Protein AF-A0A1B6K186-F1 (afdb_monomer)

Nearest PDB structures (foldseek):
  5b16-assembly1_A  TM=6.239E-01  e=2.508E-02  Homo sapiens
  2na2-assembly1_A  TM=6.751E-01  e=2.827E-02  Homo sapiens
  6lxd-assembly1_A  TM=7.262E-01  e=9.362E-02  Homo sapiens
  7dey-assembly1_A  TM=6.105E-01  e=7.823E-02  Scheffersomyces stipitis CBS 6054
  9asq-assembly1_B  TM=2.651E-01  e=1.859E-02  Homo sapiens

Sequence (348 aa):
QLENQQNNFSKHLSNVLHDPLMSERYRDFPPSPEELGKMLKGFVIYFGVKSNSDLEKDPFVVIQESFSKSDRFGSLEVEEREYQEFQCDLKQICVLRWQGVMLVRAVGSTREEARHNAAISLINSLAHTCYTVQAKYSYYCGGKLPLFMLRDKEKPGIYKIISRDELIKSVTDQLKLLRGQGLYVGRGVDATSIQVALNVLEEFFSKNSSSHCELLFGAKNNSQYSLFEHKQIFSHVDNLPELQVRSVRGFGRGVYSAVSRRFTPQQLCSYLLAYGQDHLRYRLIPPQGPQIQLLLPDAQYSPDIVRSVFKTSETAPHTQSHVQPSLRSGSFRGGRGYRGNAKRGLLK

pLDDT: mean 78.93, std 21.31, range [30.28, 97.88]

Radius of gyration: 28.38 Å; Cα contacts (8 Å, |Δi|>4): 510; chains: 1; bounding box: 90×65×82 Å

Mean predicted aligned error: 12.61 Å

Structure (mmCIF, N/CA/C/O backbone):
data_AF-A0A1B6K186-F1
#
_entry.id   AF-A0A1B6K186-F1
#
loop_
_atom_site.group_PDB
_atom_site.id
_atom_site.type_symbol
_atom_site.label_atom_id
_atom_site.label_alt_id
_atom_site.label_comp_id
_atom_site.label_asym_id
_atom_site.label_entity_id
_atom_site.label_seq_id
_atom_site.pdbx_PDB_ins_code
_atom_site.Cartn_x
_atom_site.Cartn_y
_atom_site.Cartn_z
_atom_site.occupancy
_atom_site.B_iso_or_equiv
_atom_site.auth_seq_id
_atom_site.auth_comp_id
_atom_site.auth_asym_id
_atom_site.auth_atom_id
_atom_site.pdbx_PDB_model_num
ATOM 1 N N . GLN A 1 1 ? -4.095 -25.523 -18.977 1.00 38.19 1 GLN A N 1
ATOM 2 C CA . GLN A 1 1 ? -5.510 -25.560 -18.530 1.00 38.19 1 GLN A CA 1
ATOM 3 C C . GLN A 1 1 ? -5.746 -24.920 -17.146 1.00 38.19 1 GLN A C 1
ATOM 5 O O . GLN A 1 1 ? -6.871 -24.959 -16.672 1.00 38.19 1 GLN A O 1
ATOM 10 N N . LEU A 1 2 ? -4.755 -24.243 -16.538 1.00 37.56 2 LEU A N 1
ATOM 11 C CA . LEU A 1 2 ? -4.904 -23.505 -15.265 1.00 37.56 2 LEU A CA 1
ATOM 12 C C . LEU A 1 2 ? -4.981 -21.967 -15.425 1.00 37.56 2 LEU A C 1
ATOM 14 O O . LEU A 1 2 ? -5.200 -21.268 -14.445 1.00 37.56 2 LEU A O 1
ATOM 18 N N . GLU A 1 3 ? -4.861 -21.427 -16.643 1.00 35.97 3 GLU A N 1
ATOM 19 C CA . GLU A 1 3 ? -4.825 -19.969 -16.888 1.00 35.97 3 GLU A CA 1
ATOM 20 C C . GLU A 1 3 ? -6.204 -19.301 -17.032 1.00 35.97 3 GLU A C 1
ATOM 22 O O . GLU A 1 3 ? -6.304 -18.082 -16.951 1.00 35.97 3 GLU A O 1
ATOM 27 N N . ASN A 1 4 ? -7.291 -20.066 -17.176 1.00 34.38 4 ASN A N 1
ATOM 28 C CA . ASN A 1 4 ? -8.624 -19.501 -17.443 1.00 34.38 4 ASN A CA 1
ATOM 29 C C . ASN A 1 4 ? -9.533 -19.339 -16.212 1.00 34.38 4 ASN A C 1
ATOM 31 O O . ASN A 1 4 ? -10.683 -18.937 -16.367 1.00 34.38 4 ASN A O 1
ATOM 35 N N . GLN A 1 5 ? -9.053 -19.611 -14.992 1.00 37.78 5 GLN A N 1
ATOM 36 C CA . GLN A 1 5 ? -9.871 -19.441 -13.776 1.00 37.78 5 GLN A CA 1
ATOM 37 C C . GLN A 1 5 ? -9.647 -18.116 -13.028 1.00 37.78 5 GLN A C 1
ATOM 39 O O . GLN A 1 5 ? -10.461 -17.768 -12.178 1.00 37.78 5 GLN A O 1
ATOM 44 N N . GLN A 1 6 ? -8.612 -17.332 -13.353 1.00 42.66 6 GLN A N 1
ATOM 45 C CA . GLN A 1 6 ? -8.331 -16.079 -12.628 1.00 42.66 6 GLN A CA 1
ATOM 46 C C . GLN A 1 6 ? -9.001 -14.829 -13.227 1.00 42.66 6 GLN A C 1
ATOM 48 O O . GLN A 1 6 ? -9.242 -13.870 -12.499 1.00 42.66 6 GLN A O 1
ATOM 53 N N . ASN A 1 7 ? -9.403 -14.843 -14.504 1.00 33.59 7 ASN A N 1
ATOM 54 C CA . ASN A 1 7 ? -9.966 -13.655 -15.169 1.00 33.59 7 ASN A CA 1
ATOM 55 C C . ASN A 1 7 ? -11.470 -13.412 -14.939 1.00 33.59 7 ASN A C 1
ATOM 57 O O . ASN A 1 7 ? -11.987 -12.385 -15.370 1.00 33.59 7 ASN A O 1
ATOM 61 N N . ASN A 1 8 ? -12.168 -14.294 -14.214 1.00 31.28 8 ASN A N 1
ATOM 62 C CA . ASN A 1 8 ? -13.596 -14.128 -13.897 1.00 31.28 8 ASN A CA 1
ATOM 63 C C . ASN A 1 8 ? -13.881 -13.643 -12.463 1.00 31.28 8 ASN A C 1
ATOM 65 O O . ASN A 1 8 ? -15.042 -13.479 -12.105 1.00 31.28 8 ASN A O 1
ATOM 69 N N . PHE A 1 9 ? -12.863 -13.357 -11.643 1.00 40.06 9 PHE A N 1
ATOM 70 C CA . PHE A 1 9 ? -13.069 -12.965 -10.237 1.00 40.06 9 PHE A CA 1
ATOM 71 C C . PHE A 1 9 ? -13.297 -11.462 -9.993 1.00 40.06 9 PHE A C 1
ATOM 73 O O . PHE A 1 9 ? -13.490 -11.053 -8.852 1.00 40.06 9 PHE A O 1
ATOM 80 N N . SER A 1 10 ? -13.301 -10.622 -11.034 1.00 37.88 10 SER A N 1
ATOM 81 C CA . SER A 1 10 ? -13.309 -9.156 -10.871 1.00 37.88 10 SER A CA 1
ATOM 82 C C . SER A 1 10 ? -14.672 -8.474 -11.072 1.00 37.88 10 SER A C 1
ATOM 84 O O . SER A 1 10 ? -14.732 -7.246 -11.133 1.00 37.88 10 SER A O 1
ATOM 86 N N . LYS A 1 11 ? -15.781 -9.214 -11.181 1.00 37.09 11 LYS A N 1
ATOM 87 C CA . LYS A 1 11 ? -17.125 -8.617 -11.288 1.00 37.09 11 LYS A CA 1
ATOM 88 C C . LYS A 1 11 ? -18.074 -9.297 -10.300 1.00 37.09 11 LYS A C 1
ATOM 90 O O . LYS A 1 11 ? -18.363 -10.473 -10.458 1.00 37.09 11 LYS A O 1
ATOM 95 N N . HIS A 1 12 ? -18.539 -8.523 -9.314 1.00 38.88 12 HIS A N 1
ATOM 96 C CA . HIS A 1 12 ? -19.324 -8.897 -8.121 1.00 38.88 12 HIS A CA 1
ATOM 97 C C . HIS A 1 12 ? -18.532 -9.381 -6.895 1.00 38.88 12 HIS A C 1
ATOM 99 O O . HIS A 1 12 ? -18.773 -10.461 -6.365 1.00 38.88 12 HIS A O 1
ATOM 105 N N . LEU A 1 13 ? -17.670 -8.522 -6.346 1.00 47.59 13 LEU A N 1
ATOM 106 C CA . LEU A 1 13 ? -17.446 -8.550 -4.900 1.00 47.59 13 LEU A CA 1
ATOM 107 C C . LEU A 1 13 ? -18.632 -7.843 -4.247 1.00 47.59 13 LEU A C 1
ATOM 109 O O . LEU A 1 13 ? -18.722 -6.618 -4.234 1.00 47.59 13 LEU A O 1
ATOM 113 N N . SER A 1 14 ? -19.597 -8.631 -3.779 1.00 48.28 14 SER A N 1
ATOM 114 C CA . SER A 1 14 ? -20.626 -8.149 -2.867 1.00 48.28 14 SER A CA 1
ATOM 115 C C . SER A 1 14 ? -19.925 -7.533 -1.657 1.00 48.28 14 SER A C 1
ATOM 117 O O . SER A 1 14 ? -19.221 -8.251 -0.938 1.00 48.28 14 SER A O 1
ATOM 119 N N . ASN A 1 15 ? -20.116 -6.231 -1.427 1.00 58.03 15 ASN A N 1
ATOM 120 C CA . ASN A 1 15 ? -19.839 -5.634 -0.123 1.00 58.03 15 ASN A CA 1
ATOM 121 C C . ASN A 1 15 ? -20.426 -6.568 0.937 1.00 58.03 15 ASN A C 1
ATOM 123 O O . ASN A 1 15 ? -21.548 -7.054 0.766 1.00 58.03 15 ASN A O 1
ATOM 127 N N . VAL A 1 16 ? -19.664 -6.872 1.989 1.00 63.47 16 VAL A N 1
ATOM 128 C CA . VAL A 1 16 ? -20.212 -7.638 3.111 1.00 63.47 16 VAL A CA 1
ATOM 129 C C . VAL A 1 16 ? -21.326 -6.775 3.694 1.00 63.47 16 VAL A C 1
ATOM 131 O O . VAL A 1 16 ? -21.049 -5.770 4.342 1.00 63.47 16 VAL A O 1
ATOM 134 N N . LEU A 1 17 ? -22.573 -7.109 3.361 1.00 57.78 17 LEU A N 1
ATOM 135 C CA . LEU A 1 17 ? -23.754 -6.480 3.930 1.00 57.78 17 LEU A CA 1
ATOM 136 C C . LEU A 1 17 ? -23.859 -7.003 5.355 1.00 57.78 17 LEU A C 1
ATOM 138 O O . LEU A 1 17 ? -24.032 -8.208 5.553 1.00 57.78 17 LEU A O 1
ATOM 142 N N . HIS A 1 18 ? -23.678 -6.125 6.340 1.00 64.62 18 HIS A N 1
ATOM 143 C CA . HIS A 1 18 ? -23.885 -6.529 7.721 1.00 64.62 18 HIS A CA 1
ATOM 144 C C . HIS A 1 18 ? -25.373 -6.832 7.980 1.00 64.62 18 HIS A C 1
ATOM 146 O O . HIS A 1 18 ? -26.267 -6.253 7.359 1.00 64.62 18 HIS A O 1
ATOM 152 N N . ASP A 1 19 ? -25.615 -7.754 8.907 1.00 74.00 19 ASP A N 1
ATOM 153 C CA . ASP A 1 19 ? -26.938 -8.039 9.458 1.00 74.00 19 ASP A CA 1
ATOM 154 C C . ASP A 1 19 ? -27.393 -6.844 10.324 1.00 74.00 19 ASP A C 1
ATOM 156 O O . ASP A 1 19 ? -26.699 -6.546 11.300 1.00 74.00 19 ASP A O 1
ATOM 160 N N . PRO A 1 20 ? -28.522 -6.170 10.021 1.00 76.56 20 PRO A N 1
ATOM 161 C CA . PRO A 1 20 ? -29.022 -5.016 10.779 1.00 76.56 20 PRO A CA 1
ATOM 162 C C . PRO A 1 20 ? -29.086 -5.228 12.299 1.00 76.56 20 PRO A C 1
ATOM 164 O O . PRO A 1 20 ? -28.851 -4.292 13.064 1.00 76.56 20 PRO A O 1
ATOM 167 N N . LEU A 1 21 ? -29.325 -6.466 12.748 1.00 80.62 21 LEU A N 1
ATOM 168 C CA . LEU A 1 21 ? -29.358 -6.825 14.171 1.00 80.62 21 LEU A CA 1
ATOM 169 C C . LEU A 1 21 ? -28.002 -6.622 14.866 1.00 80.62 21 LEU A C 1
ATOM 171 O O . LEU A 1 21 ? -27.935 -6.357 16.068 1.00 80.62 21 LEU A O 1
ATOM 175 N N . MET A 1 22 ? -26.902 -6.712 14.117 1.00 81.19 22 MET A N 1
ATOM 176 C CA . MET A 1 22 ? -25.554 -6.493 14.640 1.00 81.19 22 MET A CA 1
ATOM 177 C C . MET A 1 22 ? -25.286 -5.010 14.904 1.00 81.19 22 MET A C 1
ATOM 179 O O . MET A 1 22 ? -24.642 -4.686 15.901 1.00 81.19 22 MET A O 1
ATOM 183 N N . SER A 1 23 ? -25.800 -4.106 14.063 1.00 82.31 23 SER A N 1
ATOM 184 C CA . SER A 1 23 ? -25.676 -2.662 14.312 1.00 82.31 23 SER A CA 1
ATOM 185 C C . SER A 1 23 ? -26.397 -2.234 15.579 1.00 82.31 23 SER A C 1
ATOM 187 O O . SER A 1 23 ? -25.872 -1.416 16.329 1.00 82.31 23 SER A O 1
ATOM 189 N N . GLU A 1 24 ? -27.571 -2.803 15.851 1.00 86.62 24 GLU A N 1
ATOM 190 C CA . GLU A 1 24 ? -28.290 -2.521 17.093 1.00 86.62 24 GLU A CA 1
ATOM 191 C C . GLU A 1 24 ? -27.544 -3.078 18.310 1.00 86.62 24 GLU A C 1
ATOM 193 O O . GLU A 1 24 ? -27.334 -2.356 19.286 1.00 86.62 24 GLU A O 1
ATOM 198 N N . ARG A 1 25 ? -27.067 -4.331 18.238 1.00 90.81 25 ARG A N 1
ATOM 199 C CA . ARG A 1 25 ? -26.355 -4.987 19.347 1.00 90.81 25 ARG A CA 1
ATOM 200 C C . ARG A 1 25 ? -25.064 -4.267 19.742 1.00 90.81 25 ARG A C 1
ATOM 202 O O . ARG A 1 25 ? -24.779 -4.136 20.930 1.00 90.81 25 ARG A O 1
ATOM 209 N N . TYR A 1 26 ? -24.288 -3.813 18.761 1.00 92.56 26 TYR A N 1
ATOM 210 C CA . TYR A 1 26 ? -22.987 -3.166 18.970 1.00 92.56 26 TYR A CA 1
ATOM 211 C C . TYR A 1 26 ? -23.050 -1.654 18.745 1.00 92.56 26 TYR A C 1
ATOM 213 O O . TYR A 1 26 ? -22.063 -1.018 18.365 1.00 92.56 26 TYR A O 1
ATOM 221 N N . ARG A 1 27 ? -24.224 -1.056 18.969 1.00 91.06 27 ARG A N 1
ATOM 222 C CA . ARG A 1 27 ? -24.395 0.392 18.871 1.00 91.06 27 ARG A CA 1
ATOM 223 C C . ARG A 1 27 ? -23.539 1.122 19.901 1.00 91.06 27 ARG A C 1
ATOM 225 O O . ARG A 1 27 ? -22.876 2.097 19.540 1.00 91.06 27 ARG A O 1
ATOM 232 N N . ASP A 1 28 ? -23.541 0.626 21.137 1.00 90.56 28 ASP A N 1
ATOM 233 C CA . ASP A 1 28 ? -22.971 1.304 22.309 1.00 90.56 28 ASP A CA 1
ATOM 234 C C . ASP A 1 28 ? -21.772 0.569 22.931 1.00 90.56 28 ASP A C 1
ATOM 236 O O . ASP A 1 28 ? -21.026 1.163 23.710 1.00 90.56 28 ASP A O 1
ATOM 240 N N . PHE A 1 29 ? -21.548 -0.697 22.561 1.00 92.69 29 PHE A N 1
ATOM 241 C CA . PHE A 1 29 ? -20.477 -1.534 23.103 1.00 92.69 29 PHE A CA 1
ATOM 242 C C . PHE A 1 29 ? -19.709 -2.245 21.983 1.00 92.69 29 PHE A C 1
ATOM 244 O O . PHE A 1 29 ? -20.343 -2.724 21.039 1.00 92.69 29 PHE A O 1
ATOM 251 N N . PRO A 1 30 ? -18.370 -2.349 22.077 1.00 94.00 30 PRO A N 1
ATOM 252 C CA . PRO A 1 30 ? -17.580 -3.076 21.094 1.00 94.00 30 PRO A CA 1
ATOM 253 C C . PRO A 1 30 ? -17.729 -4.602 21.248 1.00 94.00 30 PRO A C 1
ATOM 255 O O . PRO A 1 30 ? -17.910 -5.088 22.370 1.00 94.00 30 PRO A O 1
ATOM 258 N N . PRO A 1 31 ? -17.633 -5.375 20.151 1.00 93.75 31 PRO A N 1
ATOM 259 C CA . PRO A 1 31 ? -17.635 -6.836 20.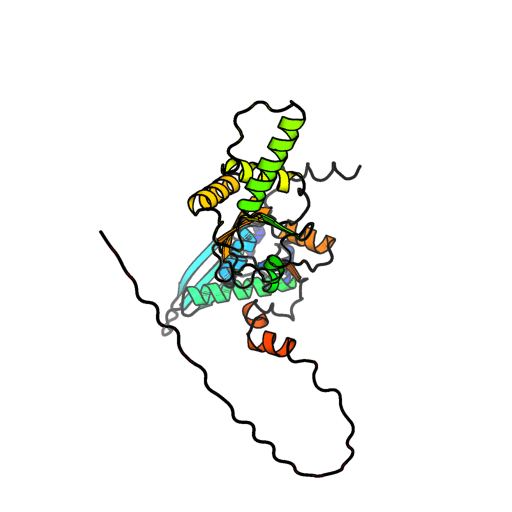192 1.00 93.75 31 PRO A CA 1
ATOM 260 C C . PRO A 1 31 ? -16.386 -7.398 20.883 1.00 93.75 31 PRO A C 1
ATOM 262 O O . PRO A 1 31 ? -15.332 -6.758 20.913 1.00 93.75 31 PRO A O 1
ATOM 265 N N . SER A 1 32 ? -16.474 -8.635 21.390 1.00 92.06 32 SER A N 1
ATOM 266 C CA . SER A 1 32 ? -15.276 -9.353 21.854 1.00 92.06 32 SER A CA 1
ATOM 267 C C . SER A 1 32 ? -14.323 -9.641 20.679 1.00 92.06 32 SER A C 1
ATOM 269 O O . SER A 1 32 ? -14.776 -9.696 19.531 1.00 92.06 32 SER A O 1
ATOM 271 N N . PRO A 1 33 ? -13.020 -9.888 20.911 1.00 90.19 33 PRO A N 1
ATOM 272 C CA . PRO A 1 33 ? -12.084 -10.237 19.836 1.00 90.19 33 PRO A CA 1
ATOM 273 C C . PRO A 1 33 ? -12.527 -11.438 18.979 1.00 90.19 33 PRO A C 1
ATOM 275 O O . PRO A 1 33 ? -12.333 -11.448 17.762 1.00 90.19 33 PRO A O 1
ATOM 278 N N . GLU A 1 34 ? -13.156 -12.445 19.588 1.00 90.25 34 GLU A N 1
ATOM 279 C CA . GLU A 1 34 ? -13.676 -13.629 18.896 1.00 90.25 34 GLU A CA 1
ATOM 280 C C . GLU A 1 34 ? -14.898 -13.297 18.032 1.00 90.25 34 GLU A C 1
ATOM 282 O O . GLU A 1 34 ? -15.018 -13.797 16.911 1.00 90.25 34 GLU A O 1
ATOM 287 N N . GLU A 1 35 ? -15.810 -12.462 18.540 1.00 92.44 35 GLU A N 1
ATOM 288 C CA . GLU A 1 35 ? -16.964 -11.972 17.781 1.00 92.44 35 GLU A CA 1
ATOM 289 C C . GLU A 1 35 ? -16.502 -11.096 16.612 1.00 92.44 35 GLU A C 1
ATOM 291 O O . GLU A 1 35 ? -16.919 -11.317 15.473 1.00 92.44 35 GLU A O 1
ATOM 296 N N . LEU A 1 36 ? -15.552 -10.194 16.863 1.00 92.00 36 LEU A N 1
ATOM 297 C CA . LEU A 1 36 ? -14.940 -9.332 15.860 1.00 92.00 36 LEU A CA 1
ATOM 298 C C . LEU A 1 36 ? -14.297 -10.147 14.727 1.00 92.00 36 LEU A C 1
ATOM 300 O O . LEU A 1 36 ? -14.512 -9.845 13.555 1.00 92.00 36 LEU A O 1
ATOM 304 N N . GLY A 1 37 ? -13.574 -11.223 15.053 1.00 90.06 37 GLY A N 1
ATOM 305 C CA . GLY A 1 37 ? -12.978 -12.117 14.055 1.00 90.06 37 GLY A CA 1
ATOM 306 C C . GLY A 1 37 ? -13.995 -12.869 13.195 1.00 90.06 37 GLY A C 1
ATOM 307 O O . GLY A 1 37 ? -13.751 -13.115 12.012 1.00 90.06 37 GLY A O 1
ATOM 308 N N . LYS A 1 38 ? -15.159 -13.213 13.760 1.00 91.88 38 LYS A N 1
ATOM 309 C CA . LYS A 1 38 ? -16.272 -13.803 12.997 1.00 91.88 38 LYS A CA 1
ATOM 310 C C . LYS A 1 38 ? -16.911 -12.772 12.068 1.00 91.88 38 LYS A C 1
ATOM 312 O O . LYS A 1 38 ? -17.185 -13.095 10.914 1.00 91.88 38 LYS A O 1
ATOM 317 N N . MET A 1 39 ? -17.113 -11.547 12.556 1.00 91.50 39 MET A N 1
ATOM 318 C CA . MET A 1 39 ? -17.693 -10.439 11.788 1.00 91.50 39 MET A CA 1
ATOM 319 C C . MET A 1 39 ? -16.798 -10.031 10.619 1.00 91.50 39 MET A C 1
ATOM 321 O O . MET A 1 39 ? -17.257 -9.894 9.487 1.00 91.50 39 MET A O 1
ATOM 325 N N . LEU A 1 40 ? -15.501 -9.892 10.879 1.00 93.38 40 LEU A N 1
ATOM 326 C CA . LEU A 1 40 ? -14.501 -9.444 9.917 1.00 93.38 40 LEU A CA 1
ATOM 327 C C . LEU A 1 40 ? -13.740 -10.627 9.308 1.00 93.38 40 LEU A C 1
ATOM 329 O O . LEU A 1 40 ? -12.534 -10.568 9.070 1.00 93.38 40 LEU A O 1
ATOM 333 N N . LYS A 1 41 ? -14.438 -11.735 9.031 1.00 92.75 41 LYS A N 1
ATOM 334 C CA . LYS A 1 41 ? -13.812 -12.949 8.496 1.00 92.75 41 LYS A CA 1
ATOM 335 C C . LYS A 1 41 ? -13.096 -12.676 7.166 1.00 92.75 41 LYS A C 1
ATOM 337 O O . LYS A 1 41 ? -13.717 -12.354 6.145 1.00 92.75 41 LYS A O 1
ATOM 342 N N . GLY A 1 42 ? -11.783 -12.900 7.167 1.00 93.38 42 GLY A N 1
ATOM 343 C CA . GLY A 1 42 ? -10.904 -12.638 6.023 1.00 93.38 42 GLY A CA 1
ATOM 344 C C . GLY A 1 42 ? -10.390 -11.197 5.950 1.00 93.38 42 GLY A C 1
ATOM 345 O O . GLY A 1 42 ? -9.804 -10.810 4.940 1.00 93.38 42 GLY A O 1
ATOM 346 N N . PHE A 1 43 ? -10.601 -10.394 6.993 1.00 96.50 43 PHE A N 1
ATOM 347 C CA . PHE A 1 43 ? -9.899 -9.131 7.160 1.00 96.50 43 PHE A CA 1
ATOM 348 C C . PHE A 1 43 ? -8.401 -9.378 7.359 1.00 96.50 43 PHE A C 1
ATOM 350 O O . PHE A 1 43 ? -7.979 -10.377 7.947 1.00 96.50 43 PHE A O 1
ATOM 357 N N . VAL A 1 44 ? -7.593 -8.466 6.825 1.00 96.88 44 VAL A N 1
ATOM 358 C CA . VAL A 1 44 ? -6.135 -8.520 6.901 1.00 96.88 44 VAL A CA 1
ATOM 359 C C . VAL A 1 44 ? -5.651 -7.160 7.367 1.00 96.88 44 VAL A C 1
ATOM 361 O O . VAL A 1 44 ? -5.934 -6.148 6.727 1.00 96.88 44 VAL A O 1
ATOM 364 N N . ILE A 1 45 ? -4.901 -7.144 8.465 1.00 97.06 45 ILE A N 1
ATOM 365 C CA . ILE A 1 45 ? -4.255 -5.930 8.959 1.00 97.06 45 ILE A CA 1
ATOM 366 C C . ILE A 1 45 ? -3.063 -5.636 8.047 1.00 97.06 45 ILE A C 1
ATOM 368 O O . ILE A 1 45 ? -2.217 -6.502 7.824 1.00 97.06 45 ILE A O 1
ATOM 372 N N . TYR A 1 46 ? -2.988 -4.426 7.504 1.00 96.44 46 TYR A N 1
ATOM 373 C CA . TYR A 1 46 ? -1.979 -4.032 6.529 1.00 96.44 46 TYR A CA 1
ATOM 374 C C . TYR A 1 46 ? -1.084 -2.915 7.069 1.00 96.44 46 TYR A C 1
ATOM 376 O O . TYR A 1 46 ? -1.415 -1.733 6.998 1.00 96.44 46 TYR A O 1
ATOM 384 N N . PHE A 1 47 ? 0.101 -3.291 7.551 1.00 95.38 47 PHE A N 1
ATOM 385 C CA . PHE A 1 47 ? 1.179 -2.350 7.858 1.00 95.38 47 PHE A CA 1
ATOM 386 C C . PHE A 1 47 ? 1.932 -2.023 6.568 1.00 95.38 47 PHE A C 1
ATOM 388 O O . PHE A 1 47 ? 2.925 -2.668 6.208 1.00 95.38 47 PHE A O 1
ATOM 395 N N . GLY A 1 48 ? 1.375 -1.058 5.840 1.00 93.19 48 GLY A N 1
ATOM 396 C CA . GLY A 1 48 ? 1.820 -0.651 4.519 1.00 93.19 48 GLY A CA 1
ATOM 397 C C . GLY A 1 48 ? 2.987 0.333 4.494 1.00 93.19 48 GLY A C 1
ATOM 398 O O . GLY A 1 48 ? 3.743 0.513 5.451 1.00 93.19 48 GLY A O 1
ATOM 399 N N . VAL A 1 49 ? 3.123 0.971 3.333 1.00 93.94 49 VAL A N 1
ATOM 400 C CA . VAL A 1 49 ? 4.122 2.006 3.066 1.00 93.94 49 VAL A CA 1
ATOM 401 C C . VAL A 1 49 ? 3.452 3.250 2.505 1.00 93.94 49 VAL A C 1
ATOM 403 O O . VAL A 1 49 ? 2.501 3.159 1.724 1.00 93.94 49 VAL A O 1
ATOM 406 N N . LYS A 1 50 ? 3.991 4.408 2.875 1.00 94.44 50 LYS A N 1
ATOM 407 C CA . LYS A 1 50 ? 3.564 5.731 2.421 1.00 94.44 50 LYS A CA 1
ATOM 408 C C . LYS A 1 50 ? 3.928 5.964 0.954 1.00 94.44 50 LYS A C 1
ATOM 410 O O . LYS A 1 50 ? 4.740 5.252 0.357 1.00 94.44 50 LYS A O 1
ATOM 415 N N . SER A 1 51 ? 3.395 7.040 0.379 1.00 91.75 51 SER A N 1
ATOM 416 C CA . SER A 1 51 ? 3.736 7.497 -0.979 1.00 91.75 51 SER A CA 1
ATOM 417 C C . SER A 1 51 ? 5.221 7.848 -1.152 1.00 91.75 51 SER A C 1
ATOM 419 O O . SER A 1 51 ? 5.746 7.772 -2.259 1.00 91.75 51 SER A O 1
ATOM 421 N N . ASN A 1 52 ? 5.920 8.183 -0.064 1.00 91.69 52 ASN A N 1
ATOM 422 C CA . ASN A 1 52 ? 7.367 8.423 -0.026 1.00 91.69 52 ASN A CA 1
ATOM 423 C C . ASN A 1 52 ? 8.192 7.160 0.308 1.00 91.69 52 ASN A C 1
ATOM 425 O O . ASN A 1 52 ? 9.377 7.268 0.629 1.00 91.69 52 ASN A O 1
ATOM 429 N N . SER A 1 53 ? 7.557 5.984 0.258 1.00 92.06 53 SER A N 1
ATOM 430 C CA . SER A 1 53 ? 8.129 4.662 0.543 1.00 92.06 53 SER A CA 1
ATOM 431 C C . SER A 1 53 ? 8.615 4.445 1.976 1.00 92.06 53 SER A C 1
ATOM 433 O O . SER A 1 53 ? 9.293 3.455 2.242 1.00 92.06 53 SER A O 1
ATOM 435 N N . ASP A 1 54 ? 8.294 5.349 2.900 1.00 93.19 54 ASP A N 1
ATOM 436 C CA . ASP A 1 54 ? 8.526 5.125 4.323 1.00 93.19 54 ASP A CA 1
ATOM 437 C C . ASP A 1 54 ? 7.469 4.170 4.896 1.00 93.19 54 ASP A C 1
ATOM 439 O O . ASP A 1 54 ? 6.374 4.037 4.342 1.00 93.19 54 ASP A O 1
ATOM 443 N N . LEU A 1 55 ? 7.793 3.491 5.994 1.00 93.06 55 LEU A N 1
ATOM 444 C CA . LEU A 1 55 ? 6.837 2.614 6.666 1.00 93.06 55 LEU A CA 1
ATOM 445 C C . LEU A 1 55 ? 5.732 3.452 7.316 1.00 93.06 55 LEU A C 1
ATOM 447 O O . LEU A 1 55 ? 6.006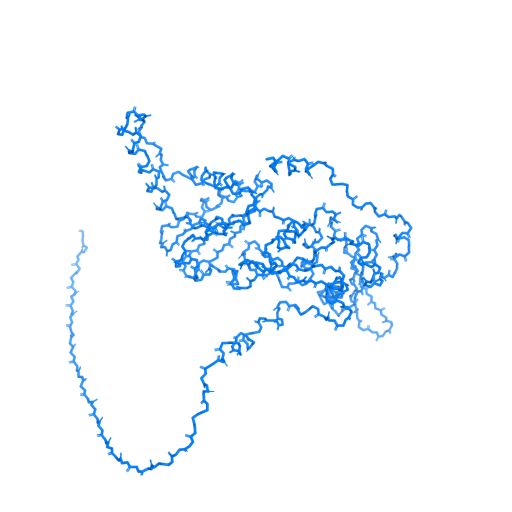 4.515 7.885 1.00 93.06 55 LEU A O 1
ATOM 451 N N . GLU A 1 56 ? 4.488 2.970 7.261 1.00 93.44 56 GLU A N 1
ATOM 452 C CA . GLU A 1 56 ? 3.452 3.551 8.109 1.00 93.44 56 GLU A CA 1
ATOM 453 C C . GLU A 1 56 ? 3.655 3.100 9.557 1.00 93.44 56 GLU A C 1
ATOM 455 O O . GLU A 1 56 ? 3.820 1.913 9.845 1.00 93.44 56 GLU A O 1
ATOM 460 N N . LYS A 1 57 ? 3.677 4.083 10.453 1.00 90.56 57 LYS A N 1
ATOM 461 C CA . LYS A 1 57 ? 3.916 3.905 11.886 1.00 90.56 57 LYS A CA 1
ATOM 462 C C . LYS A 1 57 ? 2.701 4.280 12.709 1.00 90.56 57 LYS A C 1
ATOM 464 O O . LYS A 1 57 ? 2.535 3.740 13.795 1.00 90.56 57 LYS A O 1
ATOM 469 N N . ASP A 1 58 ? 1.870 5.191 12.202 1.00 93.69 58 ASP A N 1
ATOM 470 C CA . ASP A 1 58 ? 0.677 5.624 12.909 1.00 93.69 58 ASP A CA 1
ATOM 471 C C . ASP A 1 58 ? -0.366 4.491 12.901 1.00 93.69 58 ASP A C 1
ATOM 473 O O . ASP A 1 58 ? -0.890 4.160 11.831 1.00 93.69 58 ASP A O 1
ATOM 477 N N . PRO A 1 59 ? -0.696 3.893 14.064 1.00 95.38 59 PRO A N 1
ATOM 478 C CA . PRO A 1 59 ? -1.674 2.812 14.150 1.00 95.38 59 PRO A CA 1
ATOM 479 C C . PRO A 1 59 ? -3.040 3.216 13.595 1.00 95.38 59 PRO A C 1
ATOM 481 O O . PRO A 1 59 ? -3.747 2.389 13.018 1.00 95.38 59 PRO A O 1
ATOM 484 N N . PHE A 1 60 ? -3.409 4.491 13.743 1.00 95.94 60 PHE A N 1
ATOM 485 C CA . PHE A 1 60 ? -4.677 5.006 13.248 1.00 95.94 60 PHE A CA 1
ATOM 486 C C . PHE A 1 60 ? -4.721 5.001 11.718 1.00 95.94 60 PHE A C 1
ATOM 488 O O . PHE A 1 60 ? -5.691 4.525 11.128 1.00 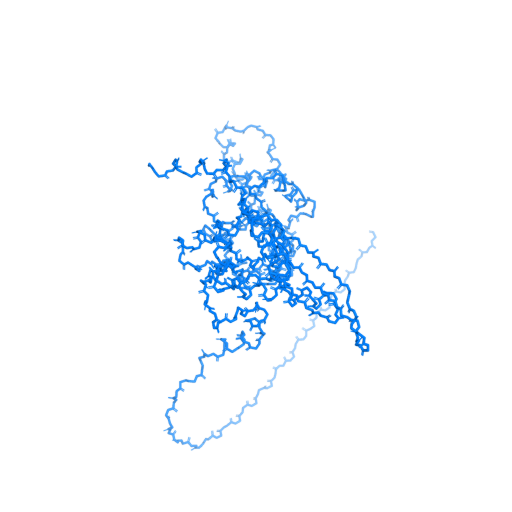95.94 60 PHE A O 1
ATOM 495 N N . VAL A 1 61 ? -3.637 5.420 11.062 1.00 95.81 61 VAL A N 1
ATOM 496 C CA . VAL A 1 61 ? -3.531 5.336 9.599 1.00 95.81 61 VAL A CA 1
ATOM 497 C C . VAL A 1 61 ? -3.473 3.879 9.142 1.00 95.81 61 VAL A C 1
ATOM 499 O O . VAL A 1 61 ? -4.161 3.522 8.191 1.00 95.81 61 VAL A O 1
ATOM 502 N N . VAL A 1 62 ? -2.731 3.010 9.843 1.00 96.38 62 VAL A N 1
ATOM 503 C CA . VAL A 1 62 ? -2.667 1.569 9.529 1.00 96.38 62 VAL A CA 1
ATOM 504 C C . VAL A 1 62 ? -4.061 0.957 9.484 1.00 96.38 62 VAL A C 1
ATOM 506 O O . VAL A 1 62 ? -4.394 0.263 8.520 1.00 96.38 62 VAL A O 1
ATOM 509 N N . ILE A 1 63 ? -4.894 1.202 10.498 1.00 97.06 63 ILE A N 1
ATOM 510 C CA . ILE A 1 63 ? -6.219 0.589 10.531 1.00 97.06 63 ILE A CA 1
ATOM 511 C C . ILE A 1 63 ? -7.143 1.187 9.462 1.00 97.06 63 ILE A C 1
ATOM 513 O O . ILE A 1 63 ? -7.816 0.437 8.757 1.00 97.06 63 ILE A O 1
ATOM 517 N N . GLN A 1 64 ? -7.104 2.504 9.239 1.00 96.56 64 GLN A N 1
ATOM 518 C CA . GLN A 1 64 ? -7.866 3.149 8.164 1.00 96.56 64 GLN A CA 1
ATOM 519 C C . GLN A 1 64 ? -7.469 2.640 6.773 1.00 96.56 64 GLN A C 1
ATOM 521 O O . GLN A 1 64 ? -8.333 2.378 5.933 1.00 96.56 64 GLN A O 1
ATOM 526 N N . GLU A 1 65 ? -6.174 2.462 6.517 1.00 95.50 65 GLU A N 1
ATOM 527 C CA . GLU A 1 65 ? -5.680 1.901 5.260 1.00 95.50 65 GLU A CA 1
ATOM 528 C C . GLU A 1 65 ? -6.048 0.425 5.107 1.00 95.50 65 GLU A C 1
ATOM 530 O O . GLU A 1 65 ? -6.388 -0.004 4.007 1.00 95.50 65 GLU A O 1
ATOM 535 N N . SER A 1 66 ? -6.013 -0.349 6.195 1.00 96.94 66 SER A N 1
ATOM 536 C CA . SER A 1 66 ? -6.377 -1.772 6.177 1.00 96.94 66 SER A CA 1
ATOM 537 C C . SER A 1 66 ? -7.829 -1.975 5.747 1.00 96.94 66 SER A C 1
ATOM 539 O O . SER A 1 66 ? -8.124 -2.870 4.957 1.00 96.94 66 SER A O 1
ATOM 541 N N . PHE A 1 67 ? -8.725 -1.110 6.227 1.00 96.69 67 PHE A N 1
ATOM 542 C CA . PHE A 1 67 ? -10.117 -1.075 5.795 1.00 96.69 67 PHE A CA 1
ATOM 543 C C . PHE A 1 67 ? -10.239 -0.541 4.363 1.00 96.69 67 PHE A C 1
ATOM 545 O O . PHE A 1 67 ? -10.689 -1.272 3.483 1.00 96.69 67 PHE A O 1
ATOM 552 N N . SER A 1 68 ? -9.772 0.681 4.088 1.00 95.19 68 SER A N 1
ATOM 553 C CA . SER A 1 68 ? -10.011 1.344 2.793 1.00 95.19 68 SER A CA 1
ATOM 554 C C . SER A 1 68 ? -9.384 0.629 1.593 1.00 95.19 68 SER A C 1
ATOM 556 O O . SER A 1 68 ? -9.930 0.689 0.494 1.00 95.19 68 SER A O 1
ATOM 558 N N . LYS A 1 69 ? -8.254 -0.065 1.785 1.00 94.44 69 LYS A N 1
ATOM 559 C CA . LYS A 1 69 ? -7.602 -0.870 0.738 1.00 94.44 69 LYS A CA 1
ATOM 560 C C . LYS A 1 69 ? -8.150 -2.293 0.656 1.00 94.44 69 LYS A C 1
ATOM 562 O O . LYS A 1 69 ? -7.745 -3.034 -0.241 1.00 94.44 69 LYS A O 1
ATOM 567 N N . SER A 1 70 ? -9.023 -2.697 1.578 1.00 94.38 70 SER A N 1
ATOM 568 C CA . SER A 1 70 ? -9.696 -3.983 1.477 1.00 94.38 70 SER A CA 1
ATOM 569 C C . SER A 1 70 ? -10.681 -3.988 0.317 1.00 94.38 70 SER A C 1
ATOM 571 O O . SER A 1 70 ? -11.443 -3.051 0.104 1.00 94.38 70 SER A O 1
ATOM 573 N N . ASP A 1 71 ? -10.717 -5.118 -0.376 1.00 90.25 71 ASP A N 1
ATOM 574 C CA . ASP A 1 71 ? -11.706 -5.433 -1.401 1.00 90.25 71 ASP A CA 1
ATOM 575 C C . ASP A 1 71 ? -13.144 -5.629 -0.881 1.00 90.25 71 ASP A C 1
ATOM 577 O O . ASP A 1 71 ? -14.070 -5.675 -1.689 1.00 90.25 71 ASP A O 1
ATOM 581 N N . ARG A 1 72 ? -13.353 -5.777 0.436 1.00 91.56 72 ARG A N 1
ATOM 582 C CA . ARG A 1 72 ? -14.641 -6.211 1.018 1.00 91.56 72 ARG A CA 1
ATOM 583 C C . ARG A 1 72 ? -15.196 -5.317 2.122 1.00 91.56 72 ARG A C 1
ATOM 585 O O . ARG A 1 72 ? -16.408 -5.332 2.337 1.00 91.56 72 ARG A O 1
ATOM 592 N N . PHE A 1 73 ? -14.333 -4.606 2.850 1.00 91.38 73 PHE A N 1
ATOM 593 C CA . PHE A 1 73 ? -14.724 -3.924 4.090 1.00 91.38 73 PHE A CA 1
ATOM 594 C C . PHE A 1 73 ? -14.936 -2.409 3.927 1.00 91.38 73 PHE A C 1
ATOM 596 O O . PHE A 1 73 ? -15.714 -1.840 4.685 1.00 91.38 73 PHE A O 1
ATOM 603 N N . GLY A 1 74 ? -14.360 -1.751 2.917 1.00 90.44 74 GLY A N 1
ATOM 604 C CA . GLY A 1 74 ? -14.594 -0.318 2.685 1.00 90.44 74 GLY A CA 1
ATOM 605 C C . GLY A 1 74 ? -13.972 0.569 3.769 1.00 90.44 74 GLY A C 1
ATOM 606 O O . GLY A 1 74 ? -12.911 0.253 4.279 1.00 90.44 74 GLY A O 1
ATOM 607 N N . SER A 1 75 ? -14.586 1.697 4.121 1.00 92.25 75 SER A N 1
ATOM 608 C CA . SER A 1 75 ? -13.976 2.682 5.032 1.00 92.25 75 SER A CA 1
ATOM 609 C C . SER A 1 75 ? -14.411 2.523 6.492 1.00 92.25 75 SER A C 1
ATOM 611 O O . SER A 1 75 ? -15.507 2.044 6.777 1.00 92.25 75 SER A O 1
ATOM 613 N N . LEU A 1 76 ? -13.558 2.982 7.414 1.00 95.00 76 LEU A N 1
ATOM 614 C CA . LEU A 1 76 ? -13.911 3.174 8.822 1.00 95.00 76 LEU A CA 1
ATOM 615 C C . LEU A 1 76 ? -14.533 4.551 9.046 1.00 95.00 76 LEU A C 1
ATOM 617 O O . LEU A 1 76 ? -13.996 5.567 8.603 1.00 95.00 76 LEU A O 1
ATOM 621 N N . GLU A 1 77 ? -15.621 4.569 9.800 1.00 96.06 77 GLU A N 1
ATOM 622 C CA . GLU A 1 77 ? -16.217 5.773 10.360 1.00 96.06 77 GLU A CA 1
ATOM 623 C C . GLU A 1 77 ? -15.494 6.131 11.663 1.00 96.06 77 GLU A C 1
ATOM 625 O O . GLU A 1 77 ? -15.159 5.260 12.470 1.00 96.06 77 GLU A O 1
ATOM 630 N N . VAL A 1 78 ? -15.230 7.420 11.866 1.00 97.00 78 VAL A N 1
ATOM 631 C CA . VAL A 1 78 ? -14.517 7.925 13.041 1.00 97.00 78 VAL A CA 1
ATOM 632 C C . VAL A 1 78 ? -15.394 8.971 13.702 1.00 97.00 78 VAL A C 1
ATOM 634 O O . VAL A 1 78 ? -15.660 10.017 13.112 1.00 97.00 78 VAL A O 1
ATOM 637 N N . GLU A 1 79 ? -15.834 8.692 14.923 1.00 96.50 79 GLU A N 1
ATOM 638 C CA . GLU A 1 79 ? -16.548 9.662 15.746 1.00 96.50 79 GLU A CA 1
ATOM 639 C C . GLU A 1 79 ? -15.642 10.160 16.864 1.00 96.50 79 GLU A C 1
ATOM 641 O O . GLU A 1 79 ? -15.022 9.378 17.588 1.00 96.50 79 GLU A O 1
ATOM 646 N N . GLU A 1 80 ? -15.605 11.476 17.031 1.00 95.44 80 GLU A N 1
ATOM 647 C CA . GLU A 1 80 ? -14.803 12.134 18.052 1.00 95.44 80 GLU A CA 1
ATOM 648 C C . GLU A 1 80 ? -15.693 13.030 18.886 1.00 95.44 80 GLU A C 1
ATOM 650 O O . GLU A 1 80 ? -16.529 13.762 18.350 1.00 95.44 80 GLU A O 1
ATOM 655 N N . ARG A 1 81 ? -15.548 12.934 20.205 1.00 93.69 81 ARG A N 1
ATOM 656 C CA . ARG A 1 81 ? -16.365 13.694 21.147 1.00 93.69 81 ARG A CA 1
ATOM 657 C C . ARG A 1 81 ? -15.508 14.172 22.298 1.00 93.69 81 ARG A C 1
ATOM 659 O O . ARG A 1 81 ? -14.669 13.428 22.804 1.00 93.69 81 ARG A O 1
ATOM 666 N N . GLU A 1 82 ? -15.781 15.387 22.738 1.00 91.31 82 GLU A N 1
ATOM 667 C CA . GLU A 1 82 ? -15.235 15.904 23.982 1.00 91.31 82 GLU A CA 1
ATOM 668 C C . GLU A 1 82 ? -16.145 15.488 25.130 1.00 91.31 82 GLU A C 1
ATOM 670 O O . GLU A 1 82 ? -17.373 15.471 25.006 1.00 91.31 82 GLU A O 1
ATOM 675 N N . TYR A 1 83 ? -15.538 15.115 26.246 1.00 85.25 83 TYR A N 1
ATOM 676 C CA . TYR A 1 83 ? -16.254 14.695 27.432 1.00 85.25 83 TYR A CA 1
ATOM 677 C C . TYR A 1 83 ? -15.554 15.227 28.671 1.00 85.25 83 TYR A C 1
ATOM 679 O O . TYR A 1 83 ? -14.342 15.082 28.825 1.00 85.25 83 TYR A O 1
ATOM 687 N N . GLN A 1 84 ? -16.330 15.836 29.560 1.00 80.44 84 GLN A N 1
ATOM 688 C CA . GLN A 1 84 ? -15.849 16.316 30.844 1.00 80.44 84 GLN A CA 1
ATOM 689 C C . GLN A 1 84 ? -16.745 15.751 31.945 1.00 80.44 84 GLN A C 1
ATOM 691 O O . GLN A 1 84 ? -17.931 16.073 32.013 1.00 80.44 84 GLN A O 1
ATOM 696 N N . GLU A 1 85 ? -16.179 14.902 32.800 1.00 77.44 85 GLU A N 1
ATOM 697 C CA . GLU A 1 85 ? -16.809 14.542 34.073 1.00 77.44 85 GLU A CA 1
ATOM 698 C C . GLU A 1 85 ? -16.635 15.679 35.081 1.00 77.44 85 GLU A C 1
ATOM 700 O O . GLU A 1 85 ? -15.654 16.426 35.041 1.00 77.44 85 GLU A O 1
ATOM 705 N N . PHE A 1 86 ? -17.605 15.825 35.986 1.00 71.69 86 PHE A N 1
ATOM 706 C CA . PHE A 1 86 ? -17.597 16.866 37.013 1.00 71.69 86 PHE A CA 1
ATOM 707 C C . PHE A 1 86 ? -16.274 16.818 37.802 1.00 71.69 86 PHE A C 1
ATOM 709 O O . PHE A 1 86 ? -15.943 15.794 38.389 1.00 71.69 86 PHE A O 1
ATOM 716 N N . GLN A 1 87 ? -15.533 17.934 37.815 1.00 74.50 87 GLN A N 1
ATOM 717 C CA . GLN A 1 87 ? -14.211 18.086 38.457 1.00 74.50 87 GLN A CA 1
ATOM 718 C C . GLN A 1 87 ? -13.042 17.299 37.826 1.00 74.50 87 GLN A C 1
ATOM 720 O O . GLN A 1 87 ? -11.994 17.173 38.456 1.00 74.50 87 GLN A O 1
ATOM 725 N N . CYS A 1 88 ? -13.175 16.818 36.588 1.00 78.25 88 CYS A N 1
ATOM 726 C CA . CYS A 1 88 ? -12.083 16.185 35.843 1.00 78.25 88 CYS A CA 1
ATOM 727 C C . CYS A 1 88 ? -11.615 17.037 34.652 1.00 78.25 88 CYS A C 1
ATOM 729 O O . CYS A 1 88 ? -12.359 17.863 34.109 1.00 78.25 88 CYS A O 1
ATOM 731 N N . ASP A 1 89 ? -10.368 16.807 34.237 1.00 84.00 89 ASP A N 1
ATOM 732 C CA . ASP A 1 89 ? -9.813 17.393 33.016 1.00 84.00 89 ASP A CA 1
ATOM 733 C C . ASP A 1 89 ? -10.618 16.949 31.791 1.00 84.00 89 ASP A C 1
ATOM 735 O O . ASP A 1 89 ? -11.096 15.812 31.725 1.00 84.00 89 ASP A O 1
ATOM 739 N N . LEU A 1 90 ? -10.731 17.838 30.800 1.00 88.38 90 LEU A N 1
ATOM 740 C CA . LEU A 1 90 ? -11.369 17.538 29.521 1.00 88.38 90 LEU A CA 1
ATOM 741 C C . LEU A 1 90 ? -10.709 16.303 28.891 1.00 88.38 90 LEU A C 1
ATOM 743 O O . LEU A 1 90 ? -9.492 16.262 28.694 1.00 88.38 90 LEU A O 1
ATOM 747 N N . LYS A 1 91 ? -11.517 15.295 28.565 1.00 93.00 91 LYS A N 1
ATOM 748 C CA . LYS A 1 91 ? -11.083 14.093 27.860 1.00 93.00 91 LYS A CA 1
ATOM 749 C C . LYS A 1 91 ? -11.637 14.076 26.445 1.00 93.00 91 LYS A C 1
ATOM 751 O O . LYS A 1 91 ? -12.730 14.561 26.164 1.00 93.00 91 LYS A O 1
ATOM 756 N N . GLN A 1 92 ? -10.867 13.471 25.556 1.00 95.19 92 GLN A N 1
ATOM 757 C CA . GLN A 1 92 ? -11.233 13.235 24.170 1.00 95.19 92 GLN A CA 1
ATOM 758 C C . GLN A 1 92 ? -11.584 11.759 24.012 1.00 95.19 92 GLN A C 1
ATOM 760 O O . GLN A 1 92 ? -10.861 10.884 24.489 1.00 95.19 92 GLN A O 1
ATOM 765 N N . ILE A 1 93 ? -12.701 11.474 23.355 1.00 96.00 93 ILE A N 1
ATOM 766 C CA . ILE A 1 93 ? -13.163 10.119 23.064 1.00 96.00 93 ILE A CA 1
ATOM 767 C C . ILE A 1 93 ? -13.067 9.908 21.560 1.00 96.00 93 ILE A C 1
ATOM 769 O O . ILE A 1 93 ? -13.583 10.716 20.792 1.00 96.00 93 ILE A O 1
ATOM 773 N N . CYS A 1 94 ? -12.458 8.798 21.151 1.00 97.44 94 CYS A N 1
ATOM 774 C CA . CYS A 1 94 ? -12.450 8.333 19.770 1.00 97.44 94 CYS A CA 1
ATOM 775 C C . CYS A 1 94 ? -13.192 6.997 19.678 1.00 97.44 94 CYS A C 1
ATOM 777 O O . CYS A 1 94 ? -12.907 6.060 20.433 1.00 97.44 94 CYS A O 1
ATOM 779 N N . VAL A 1 95 ? -14.149 6.919 18.758 1.00 97.69 95 VAL A N 1
ATOM 780 C CA . VAL A 1 95 ? -14.919 5.713 18.452 1.00 97.69 95 VAL A CA 1
ATOM 781 C C . VAL A 1 95 ? -14.688 5.359 16.990 1.00 97.69 95 VAL A C 1
ATOM 783 O O . VAL A 1 95 ? -14.927 6.184 16.109 1.00 97.69 95 VAL A O 1
ATOM 786 N N . LEU A 1 96 ? -14.238 4.130 16.730 1.00 97.88 96 LEU A N 1
ATOM 787 C CA . LEU A 1 96 ? -14.125 3.612 15.366 1.00 97.88 96 LEU A CA 1
ATOM 788 C C . LEU A 1 96 ? -15.328 2.723 15.082 1.00 97.88 96 LEU A C 1
ATOM 790 O O . LEU A 1 96 ? -15.592 1.771 15.826 1.00 97.88 96 LEU A O 1
ATOM 794 N N . ARG A 1 97 ? -16.040 3.032 14.000 1.00 96.62 97 ARG A N 1
ATOM 795 C CA . ARG A 1 97 ? -17.204 2.285 13.540 1.00 96.62 97 ARG A CA 1
ATOM 796 C C . ARG A 1 97 ? -16.986 1.702 12.155 1.00 96.62 97 ARG A C 1
ATOM 798 O O . ARG A 1 97 ? -16.255 2.246 11.330 1.00 96.62 97 ARG A O 1
ATOM 805 N N . TRP A 1 98 ? -17.662 0.594 11.898 1.00 95.12 98 TRP A N 1
ATOM 806 C CA . TRP A 1 98 ? -17.746 -0.008 10.578 1.00 95.12 98 TRP A CA 1
ATOM 807 C C . TRP A 1 98 ? -19.192 -0.394 10.299 1.00 95.12 98 TRP A C 1
ATOM 809 O O . TRP A 1 98 ? -19.743 -1.245 10.993 1.00 95.12 98 TRP A O 1
ATOM 819 N N . GLN A 1 99 ? -19.806 0.252 9.303 1.00 90.94 99 GLN A N 1
ATOM 820 C CA . GLN A 1 99 ? -21.215 0.048 8.949 1.00 90.94 99 GLN A CA 1
ATOM 821 C C . GLN A 1 99 ? -22.154 0.174 10.166 1.00 90.94 99 GLN A C 1
ATOM 823 O O . GLN A 1 99 ? -22.989 -0.692 10.397 1.00 90.94 99 GLN A O 1
ATOM 828 N N . GLY A 1 100 ? -21.978 1.218 10.985 1.00 90.44 100 GLY A N 1
ATOM 829 C CA . GLY A 1 100 ? -22.776 1.450 12.198 1.00 90.44 100 GLY A CA 1
ATOM 830 C C . GLY A 1 100 ? -22.348 0.660 13.446 1.00 90.44 100 GLY A C 1
ATOM 831 O O . GLY A 1 100 ? -22.610 1.110 14.564 1.00 90.44 100 GLY A O 1
ATOM 832 N N . VAL A 1 101 ? -21.610 -0.444 13.302 1.00 94.12 101 VAL A N 1
ATOM 833 C CA . VAL A 1 101 ? -21.093 -1.247 14.426 1.00 94.12 101 VAL A CA 1
ATOM 834 C C . VAL A 1 101 ? -19.931 -0.520 15.101 1.00 94.12 101 VAL A C 1
ATOM 836 O O . VAL A 1 101 ? -18.950 -0.182 14.440 1.00 94.12 101 VAL A O 1
ATOM 839 N N . MET A 1 102 ? -19.992 -0.327 16.422 1.00 96.38 102 MET A N 1
ATOM 840 C CA . MET A 1 102 ? -18.844 0.129 17.209 1.00 96.38 102 MET A CA 1
ATOM 841 C C . MET A 1 102 ? -17.793 -0.976 17.276 1.00 96.38 102 MET A C 1
ATOM 843 O O . MET A 1 102 ? -18.030 -2.018 17.874 1.00 96.38 102 MET A O 1
ATOM 847 N N . LEU A 1 103 ? -16.618 -0.754 16.692 1.00 96.69 103 LEU A N 1
ATOM 848 C CA . LEU A 1 103 ? -15.513 -1.711 16.776 1.00 96.69 103 LEU A CA 1
ATOM 849 C C . LEU A 1 103 ? -14.662 -1.482 18.022 1.00 96.69 103 LEU A C 1
ATOM 851 O O . LEU A 1 103 ? -14.174 -2.430 18.628 1.00 96.69 103 LEU A O 1
ATOM 855 N N . VAL A 1 104 ? -14.465 -0.217 18.395 1.00 97.19 104 VAL A N 1
ATOM 856 C CA . VAL A 1 104 ? -13.681 0.170 19.569 1.00 97.19 104 VAL A CA 1
ATOM 857 C C . VAL A 1 104 ? -14.072 1.568 20.037 1.00 97.19 104 VAL A C 1
ATOM 859 O O . VAL A 1 104 ? -14.473 2.420 19.240 1.00 97.19 104 VAL A O 1
ATOM 862 N N . ARG A 1 105 ? -13.889 1.813 21.334 1.00 96.31 105 ARG A N 1
ATOM 863 C CA . ARG A 1 105 ? -13.952 3.130 21.966 1.00 96.31 105 ARG A CA 1
ATOM 864 C C . ARG A 1 105 ? -12.725 3.300 22.848 1.00 96.31 105 ARG A C 1
ATOM 866 O O . ARG A 1 105 ? -12.463 2.447 23.692 1.00 96.31 105 ARG A O 1
ATOM 873 N N . ALA A 1 106 ? -12.019 4.413 22.701 1.00 96.38 106 ALA A N 1
ATOM 874 C CA . ALA A 1 106 ? -10.921 4.768 23.589 1.00 96.38 106 ALA A CA 1
ATOM 875 C C . ALA A 1 106 ? -10.981 6.236 23.999 1.00 96.38 106 ALA A C 1
ATOM 877 O O . ALA A 1 106 ? -11.613 7.065 23.343 1.00 96.38 106 ALA A O 1
ATOM 878 N N . VAL A 1 107 ? -10.313 6.530 25.109 1.00 95.12 107 VAL A N 1
ATOM 879 C CA . VAL A 1 107 ? -10.212 7.866 25.691 1.00 95.12 107 VAL A CA 1
ATOM 880 C C . VAL A 1 107 ? -8.748 8.303 25.662 1.00 95.12 107 VAL A C 1
ATOM 882 O O . VAL A 1 107 ? -7.842 7.474 25.780 1.00 95.12 107 VAL A O 1
ATOM 885 N N . GLY A 1 108 ? -8.521 9.599 25.497 1.00 94.69 108 GLY A N 1
ATOM 886 C CA . GLY A 1 108 ? -7.219 10.246 25.603 1.00 94.69 108 GLY A CA 1
ATOM 887 C C . GLY A 1 108 ? -7.350 11.632 26.223 1.00 94.69 108 GLY A C 1
ATOM 888 O O . GLY A 1 108 ? -8.447 12.184 26.333 1.00 94.69 108 GLY A O 1
ATOM 889 N N . SER A 1 109 ? -6.228 12.199 26.649 1.00 92.69 109 SER A N 1
ATOM 890 C CA . SER A 1 109 ? -6.154 13.591 27.105 1.00 92.69 109 SER A CA 1
ATOM 891 C C . SER A 1 109 ? -6.127 14.557 25.916 1.00 92.69 109 SER A C 1
ATOM 893 O O . SER A 1 109 ? -6.552 15.700 26.041 1.00 92.69 109 SER A O 1
ATOM 895 N N . THR A 1 110 ? -5.691 14.085 24.743 1.00 94.12 110 THR A N 1
ATOM 896 C CA . THR A 1 110 ? -5.812 14.795 23.463 1.00 94.12 110 THR A CA 1
ATOM 897 C C . THR A 1 110 ? -6.535 13.948 22.416 1.00 94.12 110 THR A C 1
ATOM 899 O O . THR A 1 110 ? -6.726 12.739 22.580 1.00 94.12 110 THR A O 1
ATOM 902 N N . ARG A 1 111 ? -6.934 14.585 21.309 1.00 94.56 111 ARG A N 1
ATOM 903 C CA . ARG A 1 111 ? -7.585 13.921 20.172 1.00 94.56 111 ARG A CA 1
ATOM 904 C C . ARG A 1 111 ? -6.660 12.881 19.541 1.00 94.56 111 ARG A C 1
ATOM 906 O O . ARG A 1 111 ? -7.089 11.776 19.218 1.00 94.56 111 ARG A O 1
ATOM 913 N N . GLU A 1 112 ? -5.384 13.223 19.397 1.00 94.88 112 GLU A N 1
ATOM 914 C CA . GLU A 1 112 ? -4.344 12.355 18.845 1.00 94.88 112 GLU A CA 1
ATOM 915 C C . GLU A 1 112 ? -4.121 11.133 19.737 1.00 94.88 112 GLU A C 1
ATOM 917 O O . GLU A 1 112 ? -4.062 10.012 19.237 1.00 94.88 112 GLU A O 1
ATOM 922 N N . GLU A 1 113 ? -4.066 11.333 21.056 1.00 94.88 113 GLU A N 1
ATOM 923 C CA . GLU A 1 113 ? -3.933 10.245 22.025 1.00 94.88 113 GLU A CA 1
ATOM 924 C C . GLU A 1 113 ? -5.153 9.313 21.983 1.00 94.88 113 GLU A C 1
ATOM 926 O O . GLU A 1 113 ? -5.001 8.094 21.911 1.00 94.88 113 GLU A O 1
ATOM 931 N N . ALA A 1 114 ? -6.371 9.868 21.937 1.00 95.75 114 ALA A N 1
ATOM 932 C CA . ALA A 1 114 ? -7.598 9.079 21.845 1.00 95.75 114 ALA A CA 1
ATOM 933 C C . ALA A 1 114 ? -7.642 8.229 20.561 1.00 95.75 114 ALA A C 1
ATOM 935 O O . ALA A 1 114 ? -7.987 7.046 20.615 1.00 95.75 114 ALA A O 1
ATOM 936 N N . ARG A 1 115 ? -7.245 8.799 19.412 1.00 96.81 115 ARG A N 1
ATOM 937 C CA . ARG A 1 115 ? -7.114 8.072 18.134 1.00 96.81 115 ARG A CA 1
ATOM 938 C C . ARG A 1 115 ? -6.091 6.954 18.205 1.00 96.81 115 ARG A C 1
ATOM 940 O O . ARG A 1 115 ? -6.381 5.837 17.779 1.00 96.81 115 ARG A O 1
ATOM 947 N N . HIS A 1 116 ? -4.911 7.261 18.731 1.00 95.38 116 HIS A N 1
ATOM 948 C CA . HIS A 1 116 ? -3.822 6.306 18.864 1.00 95.38 116 HIS A CA 1
ATOM 949 C C . HIS A 1 116 ? -4.246 5.116 19.735 1.00 95.38 116 HIS A C 1
ATOM 951 O O . HIS A 1 116 ? -4.118 3.965 19.315 1.00 95.38 116 HIS A O 1
ATOM 957 N N . ASN A 1 117 ? -4.853 5.392 20.893 1.00 95.50 117 ASN A N 1
ATOM 958 C CA . ASN A 1 117 ? -5.354 4.375 21.816 1.00 95.50 117 ASN A CA 1
ATOM 959 C C . ASN A 1 117 ? -6.460 3.517 21.183 1.00 95.50 117 ASN A C 1
ATOM 961 O O . ASN A 1 117 ? -6.425 2.290 21.297 1.00 95.50 117 ASN A O 1
ATOM 965 N N . ALA A 1 118 ? -7.415 4.139 20.478 1.00 97.12 118 ALA A N 1
ATOM 966 C CA . ALA A 1 118 ? -8.484 3.422 19.782 1.00 97.12 118 ALA A CA 1
ATOM 967 C C . ALA A 1 118 ? -7.910 2.477 18.720 1.00 97.12 118 ALA A C 1
ATOM 969 O O . ALA A 1 118 ? -8.252 1.296 18.676 1.00 97.12 118 ALA A O 1
ATOM 970 N N . ALA A 1 119 ? -6.988 2.976 17.900 1.00 96.81 119 ALA A N 1
ATOM 971 C CA . ALA A 1 119 ? -6.381 2.196 16.838 1.00 96.81 119 ALA A CA 1
ATOM 972 C C . ALA A 1 119 ? -5.549 1.020 17.367 1.00 96.81 119 ALA A C 1
ATOM 974 O O . ALA A 1 119 ? -5.698 -0.092 16.867 1.00 96.81 119 ALA A O 1
ATOM 975 N N . ILE A 1 120 ? -4.730 1.223 18.405 1.00 95.00 120 ILE A N 1
ATOM 976 C CA . ILE A 1 120 ? -3.973 0.133 19.042 1.00 95.00 120 ILE A CA 1
ATOM 977 C C . ILE A 1 120 ? -4.912 -0.929 19.607 1.00 95.00 120 ILE A C 1
ATOM 979 O O . ILE A 1 120 ? -4.699 -2.122 19.386 1.00 95.00 120 ILE A O 1
ATOM 983 N N . SER A 1 121 ? -5.958 -0.509 20.321 1.00 95.00 121 SER A N 1
ATOM 984 C CA . SER A 1 121 ? -6.926 -1.432 20.911 1.00 95.00 121 SER A CA 1
ATOM 985 C C . SER A 1 121 ? -7.639 -2.267 19.838 1.00 95.00 121 SER A C 1
ATOM 987 O O . SER A 1 121 ? -7.759 -3.488 19.988 1.00 95.00 121 SER A O 1
ATOM 989 N N . LEU A 1 122 ? -8.013 -1.651 18.710 1.00 96.31 122 LEU A N 1
ATOM 990 C CA . LEU A 1 122 ? -8.613 -2.363 17.583 1.00 96.31 122 LEU A CA 1
ATOM 991 C C . LEU A 1 122 ? -7.619 -3.305 16.889 1.00 96.31 122 LEU A C 1
ATOM 993 O O . LEU A 1 122 ? -7.956 -4.460 16.642 1.00 96.31 122 LEU A O 1
ATOM 997 N N . ILE A 1 123 ? -6.388 -2.858 16.618 1.00 95.56 123 ILE A N 1
ATOM 998 C CA . ILE A 1 123 ? -5.340 -3.697 16.014 1.00 95.56 123 ILE A CA 1
ATOM 999 C C . ILE A 1 123 ? -5.076 -4.930 16.876 1.00 95.56 123 ILE A C 1
ATOM 1001 O O . ILE A 1 123 ? -5.051 -6.034 16.343 1.00 95.56 123 ILE A O 1
ATOM 1005 N N . ASN A 1 124 ? -4.923 -4.764 18.192 1.00 92.56 124 ASN A N 1
ATOM 1006 C CA . ASN A 1 124 ? -4.688 -5.881 19.106 1.00 92.56 124 ASN A CA 1
ATOM 1007 C C . ASN A 1 124 ? -5.867 -6.860 19.117 1.00 92.56 124 ASN A C 1
ATOM 1009 O O . ASN A 1 124 ? -5.660 -8.064 19.008 1.00 92.56 124 ASN A O 1
ATOM 1013 N N . SER A 1 125 ? -7.101 -6.353 19.151 1.00 93.56 125 SER A N 1
ATOM 1014 C CA . SER A 1 125 ? -8.300 -7.201 19.102 1.00 93.56 125 SER A CA 1
ATOM 1015 C C . SER A 1 125 ? -8.387 -7.998 17.794 1.00 93.56 125 SER A C 1
ATOM 1017 O O . SER A 1 125 ? -8.720 -9.182 17.802 1.00 93.56 125 SER A O 1
ATOM 1019 N N . LEU A 1 126 ? -8.032 -7.379 16.664 1.00 94.75 126 LEU A N 1
ATOM 1020 C CA . LEU A 1 126 ? -7.999 -8.035 15.355 1.00 94.75 126 LEU A CA 1
ATOM 1021 C C . LEU A 1 126 ? -6.830 -9.014 15.215 1.00 94.75 126 LEU A C 1
ATOM 1023 O O . LEU A 1 126 ? -6.983 -10.045 14.568 1.00 94.75 126 LEU A O 1
ATOM 1027 N N . ALA A 1 127 ? -5.682 -8.739 15.835 1.00 92.69 127 ALA A N 1
ATOM 1028 C CA . ALA A 1 127 ? -4.490 -9.591 15.799 1.00 92.69 127 ALA A CA 1
ATOM 1029 C C . ALA A 1 127 ? -4.757 -11.021 16.287 1.00 92.69 127 ALA A C 1
ATOM 1031 O O . ALA A 1 127 ? -4.075 -11.966 15.884 1.00 92.69 127 ALA A O 1
ATOM 1032 N N . HIS A 1 128 ? -5.752 -11.182 17.162 1.00 90.56 128 HIS A N 1
ATOM 1033 C CA . HIS A 1 128 ? -6.138 -12.477 17.707 1.00 90.56 128 HIS A CA 1
ATOM 1034 C C . HIS A 1 128 ? -6.739 -13.400 16.639 1.00 90.56 128 HIS A C 1
ATOM 1036 O O . HIS A 1 128 ? -6.622 -14.618 16.753 1.00 90.56 128 HIS A O 1
ATOM 1042 N N . THR A 1 129 ? -7.379 -12.836 15.609 1.00 91.25 129 THR A N 1
ATOM 1043 C CA . THR A 1 129 ? -8.212 -13.582 14.650 1.00 91.25 129 THR A CA 1
ATOM 1044 C C . THR A 1 129 ? -7.851 -13.338 13.184 1.00 91.25 129 THR A C 1
ATOM 1046 O O . THR A 1 129 ? -8.206 -14.146 12.326 1.00 91.25 129 THR A O 1
ATOM 1049 N N . CYS A 1 130 ? -7.119 -12.266 12.883 1.00 94.44 130 CYS A N 1
ATOM 1050 C CA . CYS A 1 130 ? -6.790 -11.829 11.530 1.00 94.44 130 CYS A CA 1
ATOM 1051 C C . CYS A 1 130 ? -5.301 -12.009 11.217 1.00 94.44 130 CYS A C 1
ATOM 1053 O O . CYS A 1 130 ? -4.431 -11.889 12.080 1.00 94.44 130 CYS A O 1
ATOM 1055 N N . TYR A 1 131 ? -5.000 -12.246 9.941 1.00 95.88 131 TYR A N 1
ATOM 1056 C CA . TYR A 1 131 ? -3.628 -12.177 9.448 1.00 95.88 131 TYR A CA 1
ATOM 1057 C C . TYR A 1 131 ? -3.140 -10.730 9.416 1.00 95.88 131 TYR A C 1
ATOM 1059 O O . TYR A 1 131 ? -3.912 -9.801 9.171 1.00 95.88 131 TYR A O 1
ATOM 1067 N N . THR A 1 132 ? -1.833 -10.554 9.586 1.00 96.56 132 THR A N 1
ATOM 1068 C CA . THR A 1 132 ? -1.172 -9.258 9.448 1.00 96.56 132 THR A CA 1
ATOM 1069 C C . THR A 1 132 ? -0.120 -9.317 8.352 1.00 96.56 132 THR A C 1
ATOM 1071 O O . THR A 1 132 ? 0.779 -10.154 8.382 1.00 96.56 132 THR A O 1
ATOM 1074 N N . VAL A 1 133 ? -0.211 -8.413 7.383 1.00 96.50 133 VAL A N 1
ATOM 1075 C CA . VAL A 1 133 ? 0.815 -8.196 6.366 1.00 96.50 133 VAL A CA 1
ATOM 1076 C C . VAL A 1 133 ? 1.655 -6.997 6.772 1.00 96.50 133 VAL A C 1
ATOM 1078 O O . VAL A 1 133 ? 1.130 -5.901 6.964 1.00 96.50 133 VAL A O 1
ATOM 1081 N N . GLN A 1 134 ? 2.967 -7.197 6.872 1.00 95.44 134 GLN A N 1
ATOM 1082 C CA . GLN A 1 134 ? 3.901 -6.176 7.330 1.00 95.44 134 GLN A CA 1
ATOM 1083 C C . GLN A 1 134 ? 4.986 -5.902 6.293 1.00 95.44 134 GLN A C 1
ATOM 1085 O O . GLN A 1 134 ? 5.721 -6.805 5.889 1.00 95.44 134 GLN A O 1
ATOM 1090 N N . ALA A 1 135 ? 5.110 -4.644 5.870 1.00 94.88 135 ALA A N 1
ATOM 1091 C CA . ALA A 1 135 ? 6.212 -4.186 5.035 1.00 94.88 135 ALA A CA 1
ATOM 1092 C C . ALA A 1 135 ? 7.555 -4.258 5.787 1.00 94.88 135 ALA A C 1
ATOM 1094 O O . ALA A 1 135 ? 7.667 -3.873 6.952 1.00 94.88 135 ALA A O 1
ATOM 1095 N N . LYS A 1 136 ? 8.601 -4.748 5.115 1.00 93.56 136 LYS A N 1
ATOM 1096 C CA . LYS A 1 136 ? 9.923 -4.946 5.722 1.00 93.56 136 LYS A CA 1
ATOM 1097 C C . LYS A 1 136 ? 10.771 -3.684 5.661 1.00 93.56 136 LYS A C 1
ATOM 1099 O O . LYS A 1 136 ? 11.081 -3.184 4.577 1.00 93.56 136 LYS A O 1
ATOM 1104 N N . TYR A 1 137 ? 11.283 -3.248 6.811 1.00 91.50 137 TYR A N 1
ATOM 1105 C CA . TYR A 1 137 ? 12.244 -2.144 6.859 1.00 91.50 137 TYR A CA 1
ATOM 1106 C C . TYR A 1 137 ? 13.495 -2.420 6.009 1.00 91.50 137 TYR A C 1
ATOM 1108 O O . TYR A 1 137 ? 14.007 -1.515 5.362 1.00 91.50 137 TYR A O 1
ATOM 1116 N N . SER A 1 138 ? 13.956 -3.672 5.926 1.00 91.06 138 SER A N 1
ATOM 1117 C CA . SER A 1 138 ? 15.113 -4.047 5.098 1.00 91.06 138 SER A CA 1
ATOM 1118 C C . SER A 1 138 ? 14.935 -3.738 3.606 1.00 91.06 138 SER A C 1
ATOM 1120 O O . SER A 1 138 ? 15.928 -3.530 2.914 1.00 91.06 138 SER A O 1
ATOM 1122 N N . TYR A 1 139 ? 13.695 -3.693 3.105 1.00 92.31 139 TYR A N 1
ATOM 1123 C CA . TYR A 1 139 ? 13.385 -3.352 1.713 1.00 92.31 139 TYR A CA 1
ATOM 1124 C C . TYR A 1 139 ? 13.023 -1.876 1.530 1.00 92.31 139 TYR A C 1
ATOM 1126 O O . TYR A 1 139 ? 13.330 -1.295 0.500 1.00 92.31 139 TYR A O 1
ATOM 1134 N N . TYR A 1 140 ? 12.364 -1.253 2.503 1.00 91.88 140 TYR A N 1
ATOM 1135 C CA . TYR A 1 140 ? 11.891 0.129 2.359 1.00 91.88 140 TYR A CA 1
ATOM 1136 C C . TYR A 1 140 ? 12.848 1.173 2.948 1.00 91.88 140 TYR A C 1
ATOM 1138 O O . TYR A 1 140 ? 12.818 2.335 2.551 1.00 91.88 140 TYR A O 1
ATOM 1146 N N . CYS A 1 141 ? 13.726 0.763 3.869 1.00 87.44 141 CYS A N 1
ATOM 1147 C CA . CYS A 1 141 ? 14.867 1.519 4.397 1.00 87.44 141 CYS A CA 1
ATOM 1148 C C . CYS A 1 141 ? 14.545 2.977 4.791 1.00 87.44 141 CYS A C 1
ATOM 1150 O O . CYS A 1 141 ? 15.354 3.879 4.561 1.00 87.44 141 CYS A O 1
ATOM 1152 N N . GLY A 1 142 ? 13.362 3.226 5.360 1.00 86.38 142 GLY A N 1
ATOM 1153 C CA . GLY A 1 142 ? 12.916 4.575 5.727 1.00 86.38 142 GLY A CA 1
ATOM 1154 C C . GLY A 1 142 ? 12.653 5.485 4.519 1.00 86.38 142 GLY A C 1
ATOM 1155 O O . GLY A 1 142 ? 13.089 6.638 4.499 1.00 86.38 142 GLY A O 1
ATOM 1156 N N . GLY A 1 143 ? 12.046 4.946 3.457 1.00 87.38 143 GLY A N 1
ATOM 1157 C CA . GLY A 1 143 ? 11.803 5.658 2.201 1.00 87.38 143 GLY A CA 1
ATOM 1158 C C . GLY A 1 143 ? 13.032 5.804 1.307 1.00 87.38 143 GLY A C 1
ATOM 1159 O O . GLY A 1 143 ? 13.042 6.645 0.402 1.00 87.38 143 GLY A O 1
ATOM 1160 N N . LYS A 1 144 ? 14.082 5.014 1.559 1.00 89.25 144 LYS A N 1
ATOM 1161 C CA . LYS A 1 144 ? 15.331 5.044 0.791 1.00 89.25 144 LYS A CA 1
ATOM 1162 C C . LYS A 1 144 ? 15.499 3.785 -0.044 1.00 89.25 144 LYS A C 1
ATOM 1164 O O . LYS A 1 144 ? 15.125 2.699 0.378 1.00 89.25 144 LYS A O 1
ATOM 1169 N N . LEU A 1 145 ? 16.136 3.921 -1.202 1.00 88.00 145 LEU A N 1
ATOM 1170 C CA . LEU A 1 145 ? 16.466 2.788 -2.058 1.00 88.00 145 LEU A CA 1
ATOM 1171 C C . LEU A 1 145 ? 17.504 1.890 -1.359 1.00 88.00 145 LEU A C 1
ATOM 1173 O O . LEU A 1 145 ? 18.601 2.378 -1.076 1.00 88.00 145 LEU A O 1
ATOM 1177 N N . PRO A 1 146 ? 17.223 0.602 -1.099 1.00 86.94 146 PRO A N 1
ATOM 1178 C CA . PRO A 1 146 ? 18.161 -0.282 -0.414 1.00 86.94 146 PRO A CA 1
ATOM 1179 C C . PRO A 1 146 ? 19.501 -0.428 -1.128 1.00 86.94 146 PRO A C 1
ATOM 1181 O O . PRO A 1 146 ? 19.581 -0.484 -2.357 1.00 86.94 146 PRO A O 1
ATOM 1184 N N . LEU A 1 147 ? 20.570 -0.598 -0.346 1.00 84.25 147 LEU A N 1
ATOM 1185 C CA . LEU A 1 147 ? 21.924 -0.756 -0.885 1.00 84.25 147 LEU A CA 1
ATOM 1186 C C . LEU A 1 147 ? 22.077 -1.992 -1.781 1.00 84.25 147 LEU A C 1
ATOM 1188 O O . LEU A 1 147 ? 22.869 -1.950 -2.721 1.00 84.25 147 LEU A O 1
ATOM 1192 N N . PHE A 1 148 ? 21.333 -3.074 -1.525 1.00 85.56 148 PHE A N 1
ATOM 1193 C CA . PHE A 1 148 ? 21.389 -4.266 -2.377 1.00 85.56 148 PHE A CA 1
ATOM 1194 C C . PHE A 1 148 ? 20.849 -3.982 -3.784 1.00 85.56 148 PHE A C 1
ATOM 1196 O O . PHE A 1 148 ? 21.435 -4.452 -4.750 1.00 85.56 148 PHE A O 1
ATOM 1203 N N . MET A 1 149 ? 19.835 -3.121 -3.931 1.00 87.12 149 MET A N 1
ATOM 1204 C CA . MET A 1 149 ? 19.311 -2.743 -5.249 1.00 87.12 149 MET A CA 1
ATOM 1205 C C . MET A 1 149 ? 20.272 -1.851 -6.041 1.00 87.12 149 MET A C 1
ATOM 1207 O O . MET A 1 149 ? 20.238 -1.810 -7.266 1.00 87.12 149 MET A O 1
ATOM 1211 N N . LEU A 1 150 ? 21.162 -1.131 -5.350 1.00 79.19 150 LEU A N 1
ATOM 1212 C CA . LEU A 1 150 ? 22.229 -0.360 -5.994 1.00 79.19 150 LEU A CA 1
ATOM 1213 C C . LEU A 1 150 ? 23.363 -1.243 -6.537 1.00 79.19 150 LEU A C 1
ATOM 1215 O O . LEU A 1 150 ? 24.142 -0.775 -7.378 1.00 79.19 150 LEU A O 1
ATOM 1219 N N . ARG A 1 151 ? 23.499 -2.467 -6.011 1.00 82.81 151 ARG A N 1
ATOM 1220 C CA . ARG A 1 151 ? 24.466 -3.475 -6.469 1.00 82.81 151 ARG A CA 1
ATOM 1221 C C . ARG A 1 151 ? 23.847 -4.324 -7.572 1.00 82.81 151 ARG A C 1
ATOM 1223 O O . ARG A 1 151 ? 24.382 -4.354 -8.676 1.00 82.81 151 ARG A O 1
ATOM 1230 N N . ASP A 1 152 ? 22.678 -4.883 -7.289 1.00 86.50 152 ASP A N 1
ATOM 1231 C CA . ASP A 1 152 ? 21.931 -5.751 -8.185 1.00 86.50 152 ASP A CA 1
ATOM 1232 C C . ASP A 1 152 ? 20.724 -4.979 -8.706 1.00 86.50 152 ASP A C 1
ATOM 1234 O O . ASP A 1 152 ? 19.725 -4.836 -8.005 1.00 86.50 152 ASP A O 1
ATOM 1238 N N . LYS A 1 153 ? 20.820 -4.446 -9.930 1.00 85.12 153 LYS A N 1
ATOM 1239 C CA . LYS A 1 153 ? 19.767 -3.609 -10.539 1.00 85.12 153 LYS A CA 1
ATOM 1240 C C . LYS A 1 153 ? 18.489 -4.376 -10.869 1.00 85.12 153 LYS A C 1
ATOM 1242 O O . LYS A 1 153 ? 17.466 -3.761 -11.150 1.00 85.12 153 LYS A O 1
ATOM 1247 N N . GLU A 1 154 ? 18.538 -5.699 -10.858 1.00 90.94 154 GLU A N 1
ATOM 1248 C CA . GLU A 1 154 ? 17.407 -6.550 -11.180 1.00 90.94 154 GLU A CA 1
ATOM 1249 C C . GLU A 1 154 ? 17.438 -7.792 -10.300 1.00 90.94 154 GLU A C 1
ATOM 1251 O O . GLU A 1 154 ? 18.474 -8.439 -10.140 1.00 90.94 154 GLU A O 1
ATOM 1256 N N . LYS A 1 155 ? 16.278 -8.128 -9.744 1.00 90.56 155 LYS A N 1
ATOM 1257 C CA . LYS A 1 155 ? 16.023 -9.416 -9.119 1.00 90.56 155 LYS A CA 1
ATOM 1258 C C . LYS A 1 155 ? 14.749 -9.982 -9.747 1.00 90.56 155 LYS A C 1
ATOM 1260 O O . LYS A 1 155 ? 13.675 -9.426 -9.485 1.00 90.56 155 LYS A O 1
ATOM 1265 N N . PRO A 1 156 ? 14.851 -11.044 -10.572 1.00 87.81 156 PRO A N 1
ATOM 1266 C CA . PRO A 1 156 ? 13.715 -11.600 -11.302 1.00 87.81 156 PRO A CA 1
ATOM 1267 C C . PRO A 1 156 ? 12.504 -11.841 -10.398 1.00 87.81 156 PRO A C 1
ATOM 1269 O O . PRO A 1 156 ? 12.636 -12.379 -9.299 1.00 87.81 156 PRO A O 1
ATOM 1272 N N . GLY A 1 157 ? 11.333 -11.387 -10.847 1.00 85.56 157 GLY A N 1
ATOM 1273 C CA . GLY A 1 157 ? 10.070 -11.505 -10.113 1.00 85.56 157 GLY A CA 1
ATOM 1274 C C . GLY A 1 157 ? 9.896 -10.550 -8.925 1.00 85.56 157 GLY A C 1
ATOM 1275 O O . GLY A 1 157 ? 8.817 -10.529 -8.340 1.00 85.56 157 GLY A O 1
ATOM 1276 N N . ILE A 1 158 ? 10.905 -9.743 -8.569 1.00 90.19 158 ILE A N 1
ATOM 1277 C CA . ILE A 1 158 ? 10.842 -8.848 -7.401 1.00 90.19 158 ILE A CA 1
ATOM 1278 C C . ILE A 1 158 ? 11.013 -7.388 -7.797 1.00 90.19 158 ILE A C 1
ATOM 1280 O O . ILE A 1 158 ? 10.129 -6.584 -7.505 1.00 90.19 158 ILE A O 1
ATOM 1284 N N . TYR A 1 159 ? 12.126 -7.017 -8.431 1.00 93.31 159 TYR A N 1
ATOM 1285 C CA . TYR A 1 159 ? 12.333 -5.631 -8.843 1.00 93.31 159 TYR A CA 1
ATOM 1286 C C . TYR A 1 159 ? 13.256 -5.494 -10.051 1.00 93.31 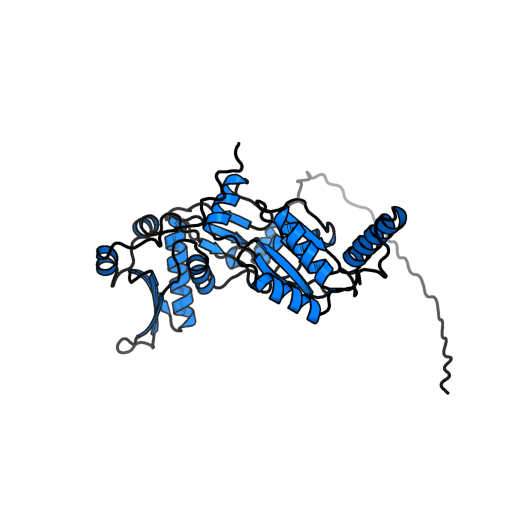159 TYR A C 1
ATOM 1288 O O . TYR A 1 159 ? 14.112 -6.347 -10.297 1.00 93.31 159 TYR A O 1
ATOM 1296 N N . LYS A 1 160 ? 13.116 -4.378 -10.766 1.00 92.75 160 LYS A N 1
ATOM 1297 C CA . LYS A 1 160 ? 14.015 -3.955 -11.840 1.00 92.75 160 LYS A CA 1
ATOM 1298 C C . LYS A 1 160 ? 14.208 -2.445 -11.792 1.00 92.75 160 LYS A C 1
ATOM 1300 O O . LYS A 1 160 ? 13.237 -1.703 -11.706 1.00 92.75 160 LYS A O 1
ATOM 1305 N N . ILE A 1 161 ? 15.452 -1.990 -11.859 1.00 90.75 161 ILE A N 1
ATOM 1306 C CA . ILE A 1 161 ? 15.803 -0.577 -11.992 1.00 90.75 161 ILE A CA 1
ATOM 1307 C C . ILE A 1 161 ? 16.111 -0.294 -13.457 1.00 90.75 161 ILE A C 1
ATOM 1309 O O . ILE A 1 161 ? 16.927 -0.984 -14.064 1.00 90.75 161 ILE A O 1
ATOM 1313 N N . ILE A 1 162 ? 15.487 0.747 -13.998 1.00 88.69 162 ILE A N 1
ATOM 1314 C CA . ILE A 1 162 ? 15.752 1.266 -15.336 1.00 88.69 162 ILE A CA 1
ATOM 1315 C C . ILE A 1 162 ? 16.283 2.687 -15.202 1.00 88.69 162 ILE A C 1
ATOM 1317 O O . ILE A 1 162 ? 15.591 3.593 -14.727 1.00 88.69 162 ILE A O 1
ATOM 1321 N N . SER A 1 163 ? 17.525 2.881 -15.641 1.00 87.56 163 SER A N 1
ATOM 1322 C CA . SER A 1 163 ? 18.086 4.220 -15.801 1.00 87.56 163 SER A CA 1
ATOM 1323 C C . SER A 1 163 ? 17.771 4.803 -17.175 1.00 87.56 163 SER A C 1
ATOM 1325 O O . SER A 1 163 ? 17.581 4.076 -18.153 1.00 87.56 163 SER A O 1
ATOM 1327 N N . ARG A 1 164 ? 17.760 6.138 -17.259 1.00 85.00 164 ARG A N 1
ATOM 1328 C CA . ARG A 1 164 ? 17.508 6.858 -18.512 1.00 85.00 164 ARG A CA 1
ATOM 1329 C C . ARG A 1 164 ? 18.499 6.453 -19.607 1.00 85.00 164 ARG A C 1
ATOM 1331 O O . ARG A 1 164 ? 18.094 6.192 -20.734 1.00 85.00 164 ARG A O 1
ATOM 1338 N N . ASP A 1 165 ? 19.781 6.358 -19.265 1.00 84.62 165 ASP A N 1
ATOM 1339 C CA . ASP A 1 165 ? 20.842 6.023 -20.221 1.00 84.62 165 ASP A CA 1
ATOM 1340 C C . ASP A 1 165 ? 20.697 4.596 -20.763 1.00 84.62 165 ASP A C 1
ATOM 1342 O O . ASP A 1 165 ? 20.889 4.363 -21.955 1.00 84.62 165 ASP A O 1
ATOM 1346 N N . GLU A 1 166 ? 20.333 3.638 -19.903 1.00 84.62 166 GLU A N 1
ATOM 1347 C CA . GLU A 1 166 ? 20.075 2.253 -20.318 1.00 84.62 166 GLU A CA 1
ATOM 1348 C C . GLU A 1 166 ? 18.892 2.177 -21.278 1.00 84.62 166 GLU A C 1
ATOM 1350 O O . GLU A 1 166 ? 18.964 1.462 -22.278 1.00 84.62 166 GLU A O 1
ATOM 1355 N N . LEU A 1 167 ? 17.838 2.950 -21.012 1.00 85.62 167 LEU A N 1
ATOM 1356 C CA . LEU A 1 167 ? 16.670 3.022 -21.877 1.00 85.62 167 LEU A CA 1
ATOM 1357 C C . LEU A 1 167 ? 17.018 3.626 -23.245 1.00 85.62 167 LEU A C 1
ATOM 1359 O O . LEU A 1 167 ? 16.732 3.014 -24.276 1.00 85.62 167 LEU A O 1
ATOM 1363 N N . ILE A 1 168 ? 17.699 4.780 -23.255 1.00 84.38 168 ILE A N 1
ATOM 1364 C CA . ILE A 1 168 ? 18.155 5.450 -24.481 1.00 84.38 168 ILE A CA 1
ATOM 1365 C C . ILE A 1 168 ? 19.025 4.499 -25.304 1.00 84.38 168 ILE A C 1
ATOM 1367 O O . ILE A 1 168 ? 18.823 4.353 -26.513 1.00 84.38 168 ILE A O 1
ATOM 1371 N N . LYS A 1 169 ? 19.979 3.829 -24.649 1.00 85.00 169 LYS A N 1
ATOM 1372 C CA . LYS A 1 169 ? 20.885 2.880 -25.296 1.00 85.00 169 LYS A CA 1
ATOM 1373 C C . LYS A 1 169 ? 20.122 1.698 -25.892 1.00 85.00 169 LYS A C 1
ATOM 1375 O O . LYS A 1 169 ? 20.313 1.408 -27.067 1.00 85.00 169 LYS A O 1
ATOM 1380 N N . SER A 1 170 ? 19.227 1.073 -25.126 1.00 84.19 170 SER A N 1
ATOM 1381 C CA . SER A 1 170 ? 18.429 -0.071 -25.582 1.00 84.19 170 SER A CA 1
ATOM 1382 C C . SER A 1 170 ? 17.607 0.261 -26.829 1.00 84.19 170 SER A C 1
ATOM 1384 O O . SER A 1 170 ? 17.632 -0.490 -27.802 1.00 84.19 170 SER A O 1
ATOM 1386 N N . VAL A 1 171 ? 16.920 1.408 -26.840 1.00 83.75 171 VAL A N 1
ATOM 1387 C CA . VAL A 1 171 ? 16.146 1.846 -28.013 1.00 83.75 171 VAL A CA 1
ATOM 1388 C C . VAL A 1 171 ? 17.047 2.180 -29.191 1.00 83.75 171 VAL A C 1
ATOM 1390 O O . VAL A 1 171 ? 16.772 1.771 -30.316 1.00 83.75 171 VAL A O 1
ATOM 1393 N N . THR A 1 172 ? 18.149 2.888 -28.948 1.00 84.12 172 THR A N 1
ATOM 1394 C CA . THR A 1 172 ? 19.104 3.238 -30.005 1.00 84.12 172 THR A CA 1
ATOM 1395 C C . THR A 1 172 ? 19.679 1.985 -30.668 1.00 84.12 172 THR A C 1
ATOM 1397 O O . THR A 1 172 ? 19.785 1.930 -31.893 1.00 84.12 172 THR A O 1
ATOM 1400 N N . ASP A 1 173 ? 20.016 0.964 -29.881 1.00 85.69 173 ASP A N 1
ATOM 1401 C CA . ASP A 1 173 ? 20.568 -0.294 -30.381 1.00 85.69 173 ASP A CA 1
ATOM 1402 C C . ASP A 1 173 ? 19.511 -1.117 -31.145 1.00 85.69 173 ASP A C 1
ATOM 1404 O O . ASP A 1 173 ? 19.811 -1.639 -32.221 1.00 85.69 173 ASP A O 1
ATOM 1408 N N . GLN A 1 174 ? 18.253 -1.146 -30.686 1.00 83.88 174 GLN A N 1
ATOM 1409 C CA . GLN A 1 174 ? 17.142 -1.759 -31.432 1.00 83.88 174 GLN A CA 1
ATOM 1410 C C . GLN A 1 174 ? 16.879 -1.062 -32.775 1.00 83.88 174 GLN A C 1
ATOM 1412 O O . GLN A 1 174 ? 16.733 -1.724 -33.803 1.00 83.88 174 GLN A O 1
ATOM 1417 N N . LEU A 1 175 ? 16.869 0.274 -32.804 1.00 83.06 175 LEU A N 1
ATOM 1418 C CA . LEU A 1 175 ? 16.679 1.035 -34.043 1.00 83.06 175 LEU A CA 1
ATOM 1419 C C . LEU A 1 175 ? 17.816 0.800 -35.044 1.00 83.06 175 LEU A C 1
ATOM 1421 O O . LEU A 1 175 ? 17.566 0.710 -36.247 1.00 83.06 175 LEU A O 1
ATOM 1425 N N . LYS A 1 176 ? 19.063 0.676 -34.566 1.00 84.88 176 LYS A N 1
ATOM 1426 C CA . LYS A 1 176 ? 20.210 0.312 -35.414 1.00 84.88 176 LYS A CA 1
ATOM 1427 C C . LYS A 1 176 ? 20.032 -1.074 -36.030 1.00 84.88 176 LYS A C 1
ATOM 1429 O O . LYS A 1 176 ? 20.288 -1.224 -37.223 1.00 84.88 176 LYS A O 1
ATOM 1434 N N . LEU A 1 177 ? 19.570 -2.055 -35.251 1.00 86.50 177 LEU A N 1
ATOM 1435 C CA . LEU A 1 177 ? 19.304 -3.410 -35.740 1.00 86.50 177 LEU A CA 1
ATOM 1436 C C . LEU A 1 177 ? 18.239 -3.403 -36.848 1.00 86.50 177 LEU A C 1
ATOM 1438 O O . LEU A 1 177 ? 18.477 -3.934 -37.931 1.00 86.50 177 LEU A O 1
ATOM 1442 N N . LEU A 1 178 ? 17.103 -2.741 -36.611 1.00 85.19 178 LEU A N 1
ATOM 1443 C CA . LEU A 1 178 ? 16.008 -2.651 -37.585 1.00 85.19 178 LEU A CA 1
ATOM 1444 C C . LEU A 1 178 ? 16.428 -1.924 -38.867 1.00 85.19 178 LEU A C 1
ATOM 1446 O O . LEU A 1 178 ? 16.021 -2.314 -39.961 1.00 85.19 178 LEU A O 1
ATOM 1450 N N . ARG A 1 179 ? 17.278 -0.896 -38.752 1.00 85.44 179 ARG A N 1
ATOM 1451 C CA . ARG A 1 179 ? 17.864 -0.216 -39.914 1.00 85.44 179 ARG A CA 1
ATOM 1452 C C . ARG A 1 179 ? 18.786 -1.148 -40.701 1.00 85.44 179 ARG A C 1
ATOM 1454 O O . ARG A 1 179 ? 18.708 -1.169 -41.924 1.00 85.44 179 ARG A O 1
ATOM 1461 N N . GLY A 1 180 ? 19.619 -1.935 -40.017 1.00 86.81 180 GLY A N 1
ATOM 1462 C CA . GLY A 1 180 ? 20.477 -2.944 -40.648 1.00 86.81 180 GLY A CA 1
ATOM 1463 C C . GLY A 1 180 ? 19.692 -4.038 -41.381 1.00 86.81 180 GLY A C 1
ATOM 1464 O O . GLY A 1 180 ? 20.172 -4.571 -42.374 1.00 86.81 180 GLY A O 1
ATOM 1465 N N . GLN A 1 181 ? 18.467 -4.325 -40.935 1.00 90.75 181 GLN A N 1
ATOM 1466 C CA . GLN A 1 181 ? 17.543 -5.269 -41.574 1.00 90.75 181 GLN A CA 1
ATOM 1467 C C . GLN A 1 181 ? 16.670 -4.632 -42.672 1.00 90.75 181 GLN A C 1
ATOM 1469 O O . GLN A 1 181 ? 15.846 -5.319 -43.267 1.00 90.75 181 GLN A O 1
ATOM 1474 N N . GLY A 1 182 ? 16.799 -3.324 -42.926 1.00 85.50 182 GLY A N 1
ATOM 1475 C CA . GLY A 1 182 ? 15.945 -2.598 -43.874 1.00 85.50 182 GLY A CA 1
ATOM 1476 C C . GLY A 1 182 ? 14.486 -2.428 -43.422 1.00 85.50 182 GLY A C 1
ATOM 1477 O O . GLY A 1 182 ? 13.665 -1.936 -44.187 1.00 85.50 182 GLY A O 1
ATOM 1478 N N . LEU A 1 183 ? 14.157 -2.795 -42.178 1.00 83.69 183 LEU A N 1
ATOM 1479 C CA . LEU A 1 183 ? 12.803 -2.737 -41.613 1.00 83.69 183 LEU A CA 1
ATOM 1480 C C . LEU A 1 183 ? 12.446 -1.355 -41.047 1.00 83.69 183 LEU A C 1
ATOM 1482 O O . LEU A 1 183 ? 11.294 -1.102 -40.701 1.00 83.69 183 LEU A O 1
ATOM 1486 N N . TYR A 1 184 ? 13.422 -0.450 -40.934 1.00 78.06 184 TYR A N 1
ATOM 1487 C CA . TYR A 1 184 ? 13.214 0.904 -40.429 1.00 78.06 184 TYR A CA 1
ATOM 1488 C C . TYR A 1 184 ? 13.999 1.948 -41.232 1.00 78.06 184 TYR A C 1
ATOM 1490 O O . TYR A 1 184 ? 15.230 1.939 -41.254 1.00 78.06 184 TYR A O 1
ATOM 1498 N N . VAL A 1 185 ? 13.271 2.895 -41.837 1.00 73.88 185 VAL A N 1
ATOM 1499 C CA . VAL A 1 185 ? 13.814 3.993 -42.670 1.00 73.88 185 VAL A CA 1
ATOM 1500 C C . VAL A 1 185 ? 13.591 5.375 -42.023 1.00 73.88 185 VAL A C 1
ATOM 1502 O O . VAL A 1 185 ? 13.941 6.410 -42.584 1.00 73.88 185 VAL A O 1
ATOM 1505 N N . GLY A 1 186 ? 12.997 5.417 -40.825 1.00 71.00 186 GLY A N 1
ATOM 1506 C CA . GLY A 1 186 ? 12.670 6.665 -40.134 1.00 71.00 186 GLY A CA 1
ATOM 1507 C C . GLY A 1 186 ? 13.898 7.427 -39.617 1.00 71.00 186 GLY A C 1
ATOM 1508 O O . GLY A 1 186 ? 14.975 6.862 -39.394 1.00 71.00 186 GLY A O 1
ATOM 1509 N N . ARG A 1 187 ? 13.720 8.733 -39.363 1.00 62.09 187 ARG A N 1
ATOM 1510 C CA . ARG A 1 187 ? 14.769 9.618 -38.810 1.00 62.09 187 ARG A CA 1
ATOM 1511 C C . ARG A 1 187 ? 15.071 9.389 -37.316 1.00 62.09 187 ARG A C 1
ATOM 1513 O O . ARG A 1 187 ? 15.912 10.090 -36.768 1.00 62.09 187 ARG A O 1
ATOM 1520 N N . GLY A 1 188 ? 14.478 8.369 -36.696 1.00 58.75 188 GLY A N 1
ATOM 1521 C CA . GLY A 1 188 ? 14.690 7.973 -35.303 1.00 58.75 188 GLY A CA 1
ATOM 1522 C C . GLY A 1 188 ? 13.441 8.203 -34.455 1.00 58.75 188 GLY A C 1
ATOM 1523 O O . GLY A 1 188 ? 12.803 9.247 -34.555 1.00 58.75 188 GLY A O 1
ATOM 1524 N N . VAL A 1 189 ? 13.087 7.227 -33.614 1.00 62.66 189 VAL A N 1
ATOM 1525 C CA . VAL A 1 189 ? 12.328 7.529 -32.395 1.00 62.66 189 VAL A CA 1
ATOM 1526 C C . VAL A 1 189 ? 13.277 8.341 -31.527 1.00 62.66 189 VAL A C 1
ATOM 1528 O O . VAL A 1 189 ? 14.429 7.932 -31.353 1.00 62.66 189 VAL A O 1
ATOM 1531 N N . ASP A 1 190 ? 12.831 9.487 -31.017 1.00 67.88 190 ASP A N 1
ATOM 1532 C CA . ASP A 1 190 ? 13.616 10.209 -30.027 1.00 67.88 190 ASP A CA 1
ATOM 1533 C C . ASP A 1 190 ? 13.721 9.321 -28.785 1.00 67.88 190 ASP A C 1
ATOM 1535 O O . ASP A 1 190 ? 12.782 9.206 -28.000 1.00 67.88 190 ASP A O 1
ATOM 1539 N N . ALA A 1 191 ? 14.853 8.634 -28.639 1.00 65.75 191 ALA A N 1
ATOM 1540 C CA . ALA A 1 191 ? 15.110 7.730 -27.527 1.00 65.75 191 ALA A CA 1
ATOM 1541 C C . ALA A 1 191 ? 15.117 8.474 -26.179 1.00 65.75 191 ALA A C 1
ATOM 1543 O O . ALA A 1 191 ? 15.038 7.838 -25.130 1.00 65.75 191 ALA A O 1
ATOM 1544 N N . THR A 1 192 ? 15.184 9.813 -26.201 1.00 68.00 192 THR A N 1
ATOM 1545 C CA . THR A 1 192 ? 15.031 10.665 -25.019 1.00 68.00 192 THR A CA 1
ATOM 1546 C C . THR A 1 192 ? 13.570 10.939 -24.657 1.00 68.00 192 THR A C 1
ATOM 1548 O O . THR A 1 192 ? 13.323 11.470 -23.573 1.00 68.00 192 THR A O 1
ATOM 1551 N N . SER A 1 193 ? 12.615 10.543 -25.508 1.00 81.44 193 SER A N 1
ATOM 1552 C CA . SER A 1 193 ? 11.184 10.682 -25.261 1.00 81.44 193 SER A CA 1
ATOM 1553 C C . SER A 1 193 ? 10.741 9.826 -24.082 1.00 81.44 193 SER A C 1
ATOM 1555 O O . SER A 1 193 ? 10.954 8.613 -24.036 1.00 81.44 193 SER A O 1
ATOM 1557 N N . ILE A 1 194 ? 10.021 10.458 -23.159 1.00 87.88 194 ILE A N 1
ATOM 1558 C CA . ILE A 1 194 ? 9.378 9.798 -22.023 1.00 87.88 194 ILE A CA 1
ATOM 1559 C C . ILE A 1 194 ? 8.423 8.674 -22.442 1.00 87.88 194 ILE A C 1
ATOM 1561 O O . ILE A 1 194 ? 8.262 7.710 -21.698 1.00 87.88 194 ILE A O 1
ATOM 1565 N N . GLN A 1 195 ? 7.842 8.748 -23.647 1.00 87.75 195 GLN A N 1
ATOM 1566 C CA . GLN A 1 195 ? 6.913 7.737 -24.151 1.00 87.75 195 GLN A CA 1
ATOM 1567 C C . GLN A 1 195 ? 7.561 6.352 -24.204 1.00 87.75 195 GLN A C 1
ATOM 1569 O O . GLN A 1 195 ? 6.905 5.348 -23.950 1.00 87.75 195 GLN A O 1
ATOM 1574 N N . VAL A 1 196 ? 8.868 6.296 -24.462 1.00 87.50 196 VAL A N 1
ATOM 1575 C CA . VAL A 1 196 ? 9.629 5.047 -24.423 1.00 87.50 196 VAL A CA 1
ATOM 1576 C C . VAL A 1 196 ? 9.568 4.416 -23.029 1.00 87.50 196 VAL A C 1
ATOM 1578 O O . VAL A 1 196 ? 9.370 3.210 -22.906 1.00 87.50 196 VAL A O 1
ATOM 1581 N N . ALA A 1 197 ? 9.716 5.217 -21.971 1.00 89.50 197 ALA A N 1
ATOM 1582 C CA . ALA A 1 197 ? 9.679 4.719 -20.599 1.00 89.50 197 ALA A CA 1
ATOM 1583 C C . ALA A 1 197 ? 8.279 4.218 -20.219 1.00 89.50 197 ALA A C 1
ATOM 1585 O O . ALA A 1 197 ? 8.166 3.199 -19.542 1.00 89.50 197 ALA A O 1
ATOM 1586 N N . LEU A 1 198 ? 7.232 4.905 -20.689 1.00 92.44 198 LEU A N 1
ATOM 1587 C CA . LEU A 1 198 ? 5.840 4.498 -20.477 1.00 92.44 198 LEU A CA 1
ATOM 1588 C C . LEU A 1 198 ? 5.528 3.178 -21.196 1.00 92.44 198 LEU A C 1
ATOM 1590 O O . LEU A 1 198 ? 4.980 2.267 -20.587 1.00 92.44 198 LEU A O 1
ATOM 1594 N N . ASN A 1 199 ? 5.986 3.005 -22.437 1.00 90.62 199 ASN A N 1
ATOM 1595 C CA . ASN A 1 199 ? 5.811 1.741 -23.158 1.00 90.62 199 ASN A CA 1
ATOM 1596 C C . ASN A 1 199 ? 6.520 0.576 -22.443 1.00 90.62 199 ASN A C 1
ATOM 1598 O O . ASN A 1 199 ? 5.971 -0.517 -22.336 1.00 90.62 199 ASN A O 1
ATOM 1602 N N . VAL A 1 200 ? 7.728 0.807 -21.913 1.00 91.19 200 VAL A N 1
ATOM 1603 C CA . VAL A 1 200 ? 8.450 -0.210 -21.131 1.00 91.19 200 VAL A CA 1
ATOM 1604 C C . VAL A 1 200 ? 7.735 -0.534 -19.821 1.00 91.19 200 VAL A C 1
ATOM 1606 O O . VAL A 1 200 ? 7.747 -1.687 -19.398 1.00 91.19 200 VAL A O 1
ATOM 1609 N N . LEU A 1 201 ? 7.102 0.450 -19.180 1.00 93.94 201 LEU A N 1
ATOM 1610 C CA . LEU A 1 201 ? 6.269 0.234 -17.997 1.00 93.94 201 LEU A CA 1
ATOM 1611 C C . LEU A 1 201 ? 5.117 -0.727 -18.315 1.00 93.94 201 LEU A C 1
ATOM 1613 O O . LEU A 1 201 ? 4.960 -1.739 -17.630 1.00 93.94 201 LEU A O 1
ATOM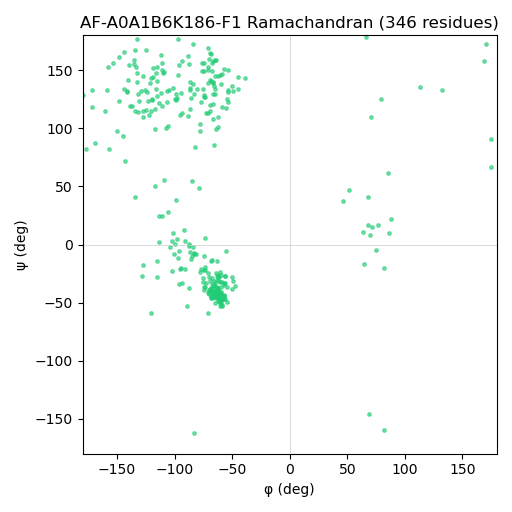 1617 N N . GLU A 1 202 ? 4.352 -0.445 -19.369 1.00 93.00 202 GLU A N 1
ATOM 1618 C CA . GLU A 1 202 ? 3.225 -1.279 -19.800 1.00 93.00 202 GLU A CA 1
ATOM 1619 C C . GLU A 1 202 ? 3.682 -2.690 -20.210 1.00 93.00 202 GLU A C 1
ATOM 1621 O O . GLU A 1 202 ? 3.120 -3.698 -19.768 1.00 93.00 202 GLU A O 1
ATOM 1626 N N . GLU A 1 203 ? 4.760 -2.794 -20.993 1.00 92.62 203 GLU A N 1
ATOM 1627 C CA . GLU A 1 203 ? 5.338 -4.078 -21.398 1.00 92.62 203 GLU A CA 1
ATOM 1628 C C . GLU A 1 203 ? 5.815 -4.889 -20.182 1.00 92.62 203 GLU A C 1
ATOM 1630 O O . GLU A 1 203 ? 5.560 -6.091 -20.079 1.00 92.62 203 GLU A O 1
ATOM 1635 N N . PHE A 1 204 ? 6.476 -4.237 -19.224 1.00 93.31 204 PHE A N 1
ATOM 1636 C CA . PHE A 1 204 ? 6.956 -4.891 -18.014 1.00 93.31 204 PHE A CA 1
ATOM 1637 C C . PHE A 1 204 ? 5.799 -5.485 -17.211 1.00 93.31 204 PHE A C 1
ATOM 1639 O O . PHE A 1 204 ? 5.862 -6.660 -16.842 1.00 93.31 204 PHE A O 1
ATOM 1646 N N . PHE A 1 205 ? 4.731 -4.721 -16.967 1.00 94.06 205 PHE A N 1
ATOM 1647 C CA . PHE A 1 205 ? 3.601 -5.214 -16.181 1.00 94.06 205 PHE A CA 1
ATOM 1648 C C . PHE A 1 205 ? 2.713 -6.194 -16.950 1.00 94.06 205 PHE A C 1
ATOM 1650 O O . PHE A 1 205 ? 2.173 -7.101 -16.317 1.00 94.06 205 PHE A O 1
ATOM 1657 N N . SER A 1 206 ? 2.604 -6.104 -18.278 1.00 91.50 206 SER A N 1
ATOM 1658 C CA . SER A 1 206 ? 1.889 -7.116 -19.075 1.00 91.50 206 SER A CA 1
ATOM 1659 C C . SER A 1 206 ? 2.566 -8.491 -19.004 1.00 91.50 206 SER A C 1
ATOM 1661 O O . SER A 1 206 ? 1.885 -9.497 -18.815 1.00 91.50 206 SER A O 1
ATOM 1663 N N . LYS A 1 207 ? 3.905 -8.540 -19.039 1.00 91.44 207 LYS A N 1
ATOM 1664 C CA . LYS A 1 207 ? 4.694 -9.779 -18.879 1.00 91.44 207 LYS A CA 1
ATOM 1665 C C . LYS A 1 207 ? 4.736 -10.306 -17.443 1.00 91.44 207 LYS A C 1
ATOM 1667 O O . LYS A 1 207 ? 5.001 -11.484 -17.226 1.00 91.44 207 LYS A O 1
ATOM 1672 N N . ASN A 1 208 ? 4.490 -9.439 -16.465 1.00 88.00 208 ASN A N 1
ATOM 1673 C CA . ASN A 1 208 ? 4.544 -9.733 -15.034 1.00 88.00 208 ASN A CA 1
ATOM 1674 C C . ASN A 1 208 ? 3.157 -9.558 -14.393 1.00 88.00 208 ASN A C 1
ATOM 1676 O O . ASN A 1 208 ? 2.982 -8.839 -13.407 1.00 88.00 208 ASN A O 1
ATOM 1680 N N . SER A 1 209 ? 2.133 -10.169 -14.992 1.00 84.31 209 SER A N 1
ATOM 1681 C CA . SER A 1 209 ? 0.742 -10.014 -14.551 1.00 84.31 209 SER A CA 1
ATOM 1682 C C . SER A 1 209 ? 0.461 -10.640 -13.184 1.00 84.31 209 SER A C 1
ATOM 1684 O O . SER A 1 209 ? -0.315 -10.087 -12.409 1.00 84.31 209 SER A O 1
ATOM 1686 N N . SER A 1 210 ? 1.128 -11.750 -12.869 1.00 79.88 210 SER A N 1
ATOM 1687 C CA . SER A 1 210 ? 0.924 -12.536 -11.649 1.00 79.88 210 SER A CA 1
ATOM 1688 C C . SER A 1 210 ? 1.960 -12.286 -10.548 1.00 79.88 210 SER A C 1
ATOM 1690 O O . SER A 1 210 ? 1.797 -12.786 -9.435 1.00 79.88 210 SER A O 1
ATOM 1692 N N . SER A 1 211 ? 3.028 -11.530 -10.824 1.00 83.56 211 SER A N 1
ATOM 1693 C CA . SER A 1 211 ? 4.120 -11.328 -9.870 1.00 83.56 211 SER A CA 1
ATOM 1694 C C . SER A 1 211 ? 3.982 -10.019 -9.094 1.00 83.56 211 SER A C 1
ATOM 1696 O O . SER A 1 211 ? 3.523 -8.990 -9.595 1.00 83.56 211 SER A O 1
ATOM 1698 N N . HIS A 1 212 ? 4.421 -10.045 -7.834 1.00 87.00 212 HIS A N 1
ATOM 1699 C CA . HIS A 1 212 ? 4.449 -8.866 -6.972 1.00 87.00 212 HIS A CA 1
ATOM 1700 C C . HIS A 1 212 ? 5.737 -8.043 -7.193 1.00 87.00 212 HIS A C 1
ATOM 1702 O O . HIS A 1 212 ? 6.503 -7.756 -6.261 1.00 87.00 212 HIS A O 1
ATOM 1708 N N . CYS A 1 213 ? 5.992 -7.674 -8.451 1.00 91.81 213 CYS A N 1
ATOM 1709 C CA . CYS A 1 213 ? 7.209 -6.990 -8.870 1.00 91.81 213 CYS A CA 1
ATOM 1710 C C . CYS A 1 213 ? 7.119 -5.454 -8.774 1.00 91.81 213 CYS A C 1
ATOM 1712 O O . CYS A 1 213 ? 6.040 -4.858 -8.700 1.00 91.81 213 CYS A O 1
ATOM 1714 N N . GLU A 1 214 ? 8.279 -4.801 -8.781 1.00 94.19 214 GLU A N 1
ATOM 1715 C CA . GLU A 1 214 ? 8.429 -3.344 -8.769 1.00 94.19 214 GLU A CA 1
ATOM 1716 C C . GLU A 1 214 ? 9.376 -2.881 -9.883 1.00 94.19 214 GLU A C 1
ATOM 1718 O O . GLU A 1 214 ? 10.472 -3.413 -10.047 1.00 94.19 214 GLU A O 1
ATOM 1723 N N . LEU A 1 215 ? 8.965 -1.873 -10.645 1.00 94.69 215 LEU A N 1
ATOM 1724 C CA . LEU A 1 215 ? 9.789 -1.222 -11.653 1.00 94.69 215 LEU A CA 1
ATOM 1725 C C . LEU A 1 215 ? 10.203 0.153 -11.140 1.00 94.69 215 LEU A C 1
ATOM 1727 O O . LEU A 1 215 ? 9.351 0.973 -10.806 1.00 94.69 215 LEU A O 1
ATOM 1731 N N . LEU A 1 216 ? 11.503 0.413 -11.067 1.00 93.06 216 LEU A N 1
ATOM 1732 C CA . LEU A 1 216 ? 12.041 1.666 -10.558 1.00 93.06 216 LEU A CA 1
ATOM 1733 C C . LEU A 1 216 ? 12.674 2.468 -11.690 1.00 93.06 216 LEU A C 1
ATOM 1735 O O . LEU A 1 216 ? 13.659 2.039 -12.284 1.00 93.06 216 LEU A O 1
ATOM 1739 N N . PHE A 1 217 ? 12.154 3.665 -11.936 1.00 91.06 217 PHE A N 1
ATOM 1740 C CA . PHE A 1 217 ? 12.746 4.630 -12.858 1.00 91.06 217 PHE A CA 1
ATOM 1741 C C . PHE A 1 217 ? 13.660 5.572 -12.084 1.00 91.06 217 PHE A C 1
ATOM 1743 O O . PHE A 1 217 ? 13.193 6.354 -11.253 1.00 91.06 217 PHE A O 1
ATOM 1750 N N . GLY A 1 218 ? 14.963 5.492 -12.341 1.00 83.31 218 GLY A N 1
ATOM 1751 C CA . GLY A 1 218 ? 15.961 6.344 -11.700 1.00 83.31 218 GLY A CA 1
ATOM 1752 C C . GLY A 1 218 ? 17.389 5.890 -11.986 1.00 83.31 218 GLY A C 1
ATOM 1753 O O . GLY A 1 218 ? 17.618 4.843 -12.589 1.00 83.31 218 GLY A O 1
ATOM 1754 N N . ALA A 1 219 ? 18.374 6.691 -11.578 1.00 68.06 219 ALA A N 1
ATOM 1755 C CA . ALA A 1 219 ? 19.775 6.440 -11.906 1.00 68.06 219 ALA A CA 1
ATOM 1756 C C . ALA A 1 219 ? 20.722 6.626 -10.717 1.00 68.06 219 ALA A C 1
ATOM 1758 O O . ALA A 1 219 ? 20.483 7.386 -9.780 1.00 68.06 219 ALA A O 1
ATOM 1759 N N . LYS A 1 220 ? 21.862 5.934 -10.805 1.00 55.88 220 LYS A N 1
ATOM 1760 C CA . LYS A 1 220 ? 22.968 5.978 -9.837 1.00 55.88 220 LYS A CA 1
ATOM 1761 C C . LYS A 1 220 ? 23.788 7.281 -9.916 1.00 55.88 220 LYS A C 1
ATOM 1763 O O . LYS A 1 220 ? 24.486 7.591 -8.946 1.00 55.88 220 LYS A O 1
ATOM 1768 N N . ASN A 1 221 ? 23.692 8.010 -11.035 1.00 55.22 221 ASN A N 1
ATOM 1769 C CA . ASN A 1 221 ? 24.465 9.206 -11.398 1.00 55.22 221 ASN A CA 1
ATOM 1770 C C . ASN A 1 221 ? 23.525 10.320 -11.923 1.00 55.22 221 ASN A C 1
ATOM 1772 O O . ASN A 1 221 ? 22.327 10.086 -12.051 1.00 55.22 221 ASN A O 1
ATOM 1776 N N . ASN A 1 222 ? 24.059 11.510 -12.238 1.00 48.50 222 ASN A N 1
ATOM 1777 C CA . ASN A 1 222 ? 23.324 12.708 -12.701 1.00 48.50 222 ASN A CA 1
ATOM 1778 C C . ASN A 1 222 ? 22.421 12.518 -13.945 1.00 48.50 222 ASN A C 1
ATOM 1780 O O . ASN A 1 222 ? 21.678 13.432 -14.284 1.00 48.50 222 ASN A O 1
ATOM 1784 N N . SER A 1 223 ? 22.433 11.357 -14.604 1.00 57.75 223 SER A N 1
ATOM 1785 C CA . SER A 1 223 ? 21.490 10.955 -15.658 1.00 57.75 223 SER A CA 1
ATOM 1786 C C . SER A 1 223 ? 20.143 10.475 -15.091 1.00 57.75 223 SER A C 1
ATOM 1788 O O . SER A 1 223 ? 19.623 9.407 -15.421 1.00 57.75 223 SER A O 1
ATOM 1790 N N . GLN A 1 224 ? 19.579 11.271 -14.182 1.00 71.31 224 GLN A N 1
ATOM 1791 C CA . GLN A 1 224 ? 18.255 11.036 -13.616 1.00 71.31 224 GLN A CA 1
ATOM 1792 C C . GLN A 1 224 ? 17.169 11.396 -14.628 1.00 71.31 224 GLN A C 1
ATOM 1794 O O . GLN A 1 224 ? 17.363 12.219 -15.525 1.00 71.31 224 GLN A O 1
ATOM 1799 N N . TYR A 1 225 ? 16.000 10.787 -14.456 1.00 80.00 225 TYR A N 1
ATOM 1800 C CA . TYR A 1 225 ? 14.789 11.361 -15.018 1.00 80.00 225 TYR A CA 1
ATOM 1801 C C . TYR A 1 225 ? 14.602 12.754 -14.411 1.00 80.00 225 TYR A C 1
ATOM 1803 O O . TYR A 1 225 ? 14.846 12.983 -13.224 1.00 80.00 225 TYR A O 1
ATOM 1811 N N . SER A 1 226 ? 14.214 13.713 -15.239 1.00 85.25 226 SER A N 1
ATOM 1812 C CA . SER A 1 226 ? 13.867 15.045 -14.769 1.00 85.25 226 SER A CA 1
ATOM 1813 C C . SER A 1 226 ? 12.635 14.978 -13.864 1.00 85.25 226 SER A C 1
ATOM 1815 O O . SER A 1 226 ? 11.818 14.057 -13.942 1.00 85.25 226 SER A O 1
ATOM 1817 N N . LEU A 1 227 ? 12.447 16.002 -13.029 1.00 84.06 227 LEU A N 1
ATOM 1818 C CA . LEU A 1 227 ? 11.228 16.130 -12.224 1.00 84.06 227 LEU A CA 1
ATOM 1819 C C . LEU A 1 227 ? 9.960 16.120 -13.093 1.00 84.06 227 LEU A C 1
ATOM 1821 O O . LEU A 1 227 ? 8.928 15.613 -12.662 1.00 84.06 227 LEU A O 1
ATOM 1825 N N . PHE A 1 228 ? 10.036 16.670 -14.307 1.00 87.50 228 PHE A N 1
ATOM 1826 C CA . PHE A 1 228 ? 8.932 16.668 -15.263 1.00 87.50 228 PHE A CA 1
ATOM 1827 C C . PHE A 1 228 ? 8.581 15.248 -15.722 1.00 87.50 228 PHE A C 1
ATOM 1829 O O . PHE A 1 228 ? 7.416 14.862 -15.702 1.00 87.50 228 PHE A O 1
ATOM 1836 N N . GLU A 1 229 ? 9.580 14.434 -16.041 1.00 89.50 229 GLU A N 1
ATOM 1837 C CA . GLU A 1 229 ? 9.366 13.047 -16.461 1.00 89.50 229 GLU A CA 1
ATOM 1838 C C . GLU A 1 229 ? 8.876 12.164 -15.318 1.00 89.50 229 GLU A C 1
ATOM 1840 O O . GLU A 1 229 ? 7.976 11.352 -15.516 1.00 89.50 229 GLU A O 1
ATOM 1845 N N . HIS A 1 230 ? 9.394 12.361 -14.101 1.00 89.75 230 HIS A N 1
ATOM 1846 C CA . HIS A 1 230 ? 8.836 11.705 -12.921 1.00 89.75 230 HIS A CA 1
ATOM 1847 C C . HIS A 1 230 ? 7.346 12.035 -12.760 1.00 89.75 230 HIS A C 1
ATOM 1849 O O . HIS A 1 230 ? 6.550 11.127 -12.539 1.00 89.75 230 HIS A O 1
ATOM 1855 N N . LYS A 1 231 ? 6.943 13.302 -12.938 1.00 90.94 231 LYS A N 1
ATOM 1856 C CA . LYS A 1 231 ? 5.525 13.698 -12.902 1.00 90.94 231 LYS A CA 1
ATOM 1857 C C . LYS A 1 231 ? 4.697 13.031 -13.999 1.00 90.94 231 LYS A C 1
ATOM 1859 O O . LYS A 1 231 ? 3.569 12.638 -13.729 1.00 90.94 231 LYS A O 1
ATOM 1864 N N . GLN A 1 232 ? 5.239 12.876 -15.204 1.00 93.44 232 GLN A N 1
ATOM 1865 C CA . GLN A 1 232 ? 4.545 12.180 -16.289 1.00 93.44 232 GLN A CA 1
ATOM 1866 C C . GLN A 1 232 ? 4.377 10.686 -16.005 1.00 93.44 232 GLN A C 1
ATOM 1868 O O . GLN A 1 232 ? 3.293 10.159 -16.227 1.00 93.44 232 GLN A O 1
ATOM 1873 N N . ILE A 1 233 ? 5.395 10.022 -15.446 1.00 93.62 233 ILE A N 1
ATOM 1874 C CA . ILE A 1 233 ? 5.280 8.627 -14.991 1.00 93.62 233 ILE A CA 1
ATOM 1875 C C . ILE A 1 233 ? 4.190 8.509 -13.923 1.00 93.62 233 ILE A C 1
ATOM 1877 O O . ILE A 1 233 ? 3.354 7.616 -14.009 1.00 93.62 233 ILE A O 1
ATOM 1881 N N . PHE A 1 234 ? 4.169 9.416 -12.940 1.00 94.31 234 PHE A N 1
ATOM 1882 C CA . PHE A 1 234 ? 3.137 9.420 -11.902 1.00 94.31 234 PHE A CA 1
ATOM 1883 C C . PHE A 1 234 ? 1.743 9.598 -12.502 1.00 94.31 234 PHE A C 1
ATOM 1885 O O . PHE A 1 234 ? 0.880 8.757 -12.293 1.00 94.31 234 PHE A O 1
ATOM 1892 N N . SER A 1 235 ? 1.562 10.636 -13.320 1.00 95.31 235 SER A N 1
ATOM 1893 C CA . SER A 1 235 ? 0.282 10.926 -13.963 1.00 95.31 235 SER A CA 1
ATOM 1894 C C . SER A 1 235 ? -0.199 9.780 -14.850 1.00 95.31 235 SER A C 1
ATOM 1896 O O . SER A 1 235 ? -1.396 9.524 -14.902 1.00 95.31 235 SER A O 1
ATOM 1898 N N . HIS A 1 236 ? 0.708 9.094 -15.547 1.00 95.88 236 HIS A N 1
ATOM 1899 C CA . HIS A 1 236 ? 0.360 7.933 -16.356 1.00 95.88 236 HIS A CA 1
ATOM 1900 C C . HIS A 1 236 ? -0.082 6.752 -15.480 1.00 95.88 236 HIS A C 1
ATOM 1902 O O . HIS A 1 236 ? -1.123 6.162 -15.743 1.00 95.88 236 HIS A O 1
ATOM 1908 N N . VAL A 1 237 ? 0.654 6.448 -14.404 1.00 95.69 237 VAL A N 1
ATOM 1909 C CA . VAL A 1 237 ? 0.306 5.362 -13.471 1.00 95.69 237 VAL A CA 1
ATOM 1910 C C . VAL A 1 237 ? -0.987 5.643 -12.711 1.00 95.69 237 VAL A C 1
ATOM 1912 O O . VAL A 1 237 ? -1.756 4.719 -12.477 1.00 95.69 237 VAL A O 1
ATOM 1915 N N . ASP A 1 238 ? -1.267 6.894 -12.355 1.00 93.69 238 ASP A N 1
ATOM 1916 C CA . ASP A 1 238 ? -2.503 7.260 -11.654 1.00 93.69 238 ASP A CA 1
ATOM 1917 C C . ASP A 1 238 ? -3.760 6.997 -12.504 1.00 93.69 238 ASP A C 1
ATOM 1919 O O . ASP A 1 238 ? -4.829 6.743 -11.947 1.00 93.69 238 ASP A O 1
ATOM 1923 N N . ASN A 1 239 ? -3.622 6.970 -13.836 1.00 94.81 239 ASN A N 1
ATOM 1924 C CA . ASN A 1 239 ? -4.688 6.587 -14.767 1.00 94.81 239 ASN A CA 1
ATOM 1925 C C . ASN A 1 239 ? -4.845 5.062 -14.932 1.00 94.81 239 ASN A C 1
ATOM 1927 O O . ASN A 1 239 ? -5.797 4.620 -15.574 1.00 94.81 239 ASN A O 1
ATOM 1931 N N . LEU A 1 240 ? -3.935 4.257 -14.372 1.00 94.12 240 LEU A N 1
ATOM 1932 C CA . LEU A 1 240 ? -3.950 2.794 -14.443 1.00 94.12 240 LEU A CA 1
ATOM 1933 C C . LEU A 1 240 ? -4.391 2.218 -13.085 1.00 94.12 240 LEU A C 1
ATOM 1935 O O . LEU A 1 240 ? -3.599 2.186 -12.137 1.00 94.12 240 LEU A O 1
ATOM 1939 N N . PRO A 1 241 ? -5.656 1.777 -12.935 1.00 91.06 241 PRO A N 1
ATOM 1940 C CA . PRO A 1 241 ? -6.228 1.432 -11.632 1.00 91.06 241 PRO A CA 1
ATOM 1941 C C . PRO A 1 241 ? -5.516 0.269 -10.930 1.00 91.06 241 PRO A C 1
ATOM 1943 O O . PRO A 1 241 ? -5.525 0.206 -9.701 1.00 91.06 241 PRO A O 1
ATOM 1946 N N . GLU A 1 242 ? -4.883 -0.625 -11.685 1.00 92.06 242 GLU A N 1
ATOM 1947 C CA . GLU A 1 242 ? -4.137 -1.785 -11.205 1.00 92.06 242 GLU A CA 1
ATOM 1948 C C . GLU A 1 242 ? -2.697 -1.473 -10.779 1.00 92.06 242 GLU A C 1
ATOM 1950 O O . GLU A 1 242 ? -2.024 -2.353 -10.236 1.00 92.06 242 GLU A O 1
ATOM 1955 N N . LEU A 1 243 ? -2.203 -0.253 -11.008 1.00 95.06 243 LEU A N 1
ATOM 1956 C CA . LEU A 1 243 ? -0.840 0.158 -10.684 1.00 95.06 243 LEU A CA 1
ATOM 1957 C C . LEU A 1 243 ? -0.818 1.253 -9.616 1.00 95.06 243 LEU A C 1
ATOM 1959 O O . LEU A 1 243 ? -1.744 2.030 -9.431 1.00 95.06 243 LEU A O 1
ATOM 1963 N N . GLN A 1 244 ? 0.272 1.300 -8.862 1.00 94.81 244 GLN A N 1
ATOM 1964 C CA . GLN A 1 244 ? 0.575 2.346 -7.893 1.00 94.81 244 GLN A CA 1
ATOM 1965 C C . GLN A 1 244 ? 2.005 2.816 -8.086 1.00 94.81 244 GLN A C 1
ATOM 1967 O O . GLN A 1 244 ? 2.900 2.028 -8.405 1.00 94.81 244 GLN A O 1
ATOM 1972 N N . VAL A 1 245 ? 2.221 4.095 -7.811 1.00 95.75 245 VAL A N 1
ATOM 1973 C CA . VAL A 1 245 ? 3.527 4.733 -7.877 1.00 95.75 245 VAL A CA 1
ATOM 1974 C C . VAL A 1 245 ? 3.898 5.314 -6.516 1.00 95.75 245 VAL A C 1
ATOM 1976 O O . VAL A 1 245 ? 3.052 5.805 -5.770 1.00 95.75 245 VAL A O 1
ATOM 1979 N N . ARG A 1 246 ? 5.182 5.227 -6.175 1.00 94.69 246 ARG A N 1
ATOM 1980 C CA . ARG A 1 246 ? 5.774 5.827 -4.981 1.00 94.69 246 ARG A CA 1
ATOM 1981 C C . ARG A 1 246 ? 7.059 6.554 -5.337 1.00 94.69 246 ARG A C 1
ATOM 1983 O O . ARG A 1 246 ? 7.765 6.188 -6.275 1.00 94.69 246 ARG A O 1
ATOM 1990 N N . SER A 1 247 ? 7.382 7.561 -4.541 1.00 92.56 247 SER A N 1
ATOM 1991 C CA . SER A 1 247 ? 8.688 8.207 -4.550 1.00 92.56 247 SER A CA 1
ATOM 1992 C C . SER A 1 247 ? 9.631 7.449 -3.621 1.00 92.56 247 SER A C 1
ATOM 1994 O O . SER A 1 247 ? 9.263 7.119 -2.492 1.00 92.56 247 SER A O 1
ATOM 1996 N N . VAL A 1 248 ? 10.845 7.165 -4.086 1.00 91.06 248 VAL A N 1
ATOM 1997 C CA . VAL A 1 248 ? 11.912 6.548 -3.285 1.00 91.06 248 VAL A CA 1
ATOM 1998 C C . VAL A 1 248 ? 13.139 7.449 -3.339 1.00 91.06 248 VAL A C 1
ATOM 2000 O O . VAL A 1 248 ? 13.577 7.858 -4.416 1.00 91.06 248 VAL A O 1
ATOM 2003 N N . ARG A 1 249 ? 13.738 7.754 -2.186 1.00 88.88 249 ARG A N 1
ATOM 2004 C CA . ARG A 1 249 ? 14.960 8.568 -2.127 1.00 88.88 249 ARG A CA 1
ATOM 2005 C C . ARG A 1 249 ? 16.192 7.696 -2.364 1.00 88.88 249 ARG A C 1
ATOM 2007 O O . ARG A 1 249 ? 16.395 6.694 -1.688 1.00 88.88 249 ARG A O 1
ATOM 2014 N N . GLY A 1 250 ? 17.077 8.088 -3.270 1.00 82.56 250 GLY A N 1
ATOM 2015 C CA . GLY A 1 250 ? 18.405 7.483 -3.361 1.00 82.56 250 GLY A CA 1
ATOM 2016 C C . GLY A 1 250 ? 19.290 7.891 -2.177 1.00 82.56 250 GLY A C 1
ATOM 2017 O O . GLY A 1 250 ? 19.145 8.986 -1.632 1.00 82.56 250 GLY A O 1
ATOM 2018 N N . PHE A 1 251 ? 20.268 7.060 -1.803 1.00 73.06 251 PHE A N 1
ATOM 2019 C CA . PHE A 1 251 ? 21.328 7.443 -0.856 1.00 73.06 251 PHE A CA 1
ATOM 2020 C C . PHE A 1 251 ? 22.226 8.541 -1.463 1.00 73.06 251 PHE A C 1
ATOM 2022 O O . PHE A 1 251 ? 23.241 8.244 -2.091 1.00 73.06 251 PHE A O 1
ATOM 2029 N N . GLY A 1 252 ? 21.815 9.808 -1.325 1.00 64.38 252 GLY A N 1
ATOM 2030 C CA . GLY A 1 252 ? 22.515 10.984 -1.863 1.00 64.38 252 GLY A CA 1
ATOM 2031 C C . GLY A 1 252 ? 22.452 11.129 -3.390 1.00 64.38 252 GLY A C 1
ATOM 2032 O O . GLY A 1 252 ? 23.258 11.852 -3.963 1.00 64.38 252 GLY A O 1
ATOM 2033 N N . ARG A 1 253 ? 21.546 10.403 -4.063 1.00 65.06 253 ARG A N 1
ATOM 2034 C CA . ARG A 1 253 ? 21.578 10.167 -5.523 1.00 65.06 253 ARG A CA 1
ATOM 2035 C C . ARG A 1 253 ? 20.217 10.364 -6.205 1.00 65.06 253 ARG A C 1
ATOM 2037 O O . ARG A 1 253 ? 19.851 9.587 -7.077 1.00 65.06 253 ARG A O 1
ATOM 2044 N N . GLY A 1 254 ? 19.475 11.393 -5.802 1.00 77.06 254 GLY A N 1
ATOM 2045 C CA . GLY A 1 254 ? 18.204 11.769 -6.433 1.00 77.06 254 GLY A CA 1
ATOM 2046 C C . GLY A 1 254 ? 16.986 10.971 -5.989 1.00 77.06 254 GLY A C 1
ATOM 2047 O O . GLY A 1 254 ? 16.974 10.381 -4.907 1.00 77.06 254 GLY A O 1
ATOM 2048 N N . VAL A 1 255 ? 15.948 10.999 -6.823 1.00 85.62 255 VAL A N 1
ATOM 2049 C CA . VAL A 1 255 ? 14.630 10.403 -6.569 1.00 85.62 255 VAL A CA 1
ATOM 2050 C C . VAL A 1 255 ? 14.349 9.330 -7.620 1.00 85.62 255 VAL A C 1
ATOM 2052 O O . VAL A 1 255 ? 14.754 9.461 -8.770 1.00 85.62 255 VAL A O 1
ATOM 2055 N N . TYR A 1 256 ? 13.677 8.259 -7.211 1.00 90.38 256 TYR A N 1
ATOM 2056 C CA . TYR A 1 256 ? 13.216 7.185 -8.082 1.00 90.38 256 TYR A CA 1
ATOM 2057 C C . TYR A 1 256 ? 11.686 7.171 -8.083 1.00 90.38 256 TYR A C 1
ATOM 2059 O O . TYR A 1 256 ? 11.070 7.338 -7.026 1.00 90.38 256 TYR A O 1
ATOM 2067 N N . SER A 1 257 ? 11.081 6.923 -9.246 1.00 93.19 257 SER A N 1
ATOM 2068 C CA . SER A 1 257 ? 9.672 6.515 -9.324 1.00 93.19 257 SER A CA 1
ATOM 2069 C C . SER A 1 257 ? 9.608 5.000 -9.213 1.00 93.19 257 SER A C 1
ATOM 2071 O O . SER A 1 257 ? 10.035 4.311 -10.136 1.00 93.19 257 SER A O 1
ATOM 2073 N N . ALA A 1 258 ? 9.085 4.479 -8.110 1.00 94.50 258 ALA A N 1
ATOM 2074 C CA . ALA A 1 258 ? 8.830 3.056 -7.936 1.00 94.50 258 ALA A CA 1
ATOM 2075 C C . ALA A 1 258 ? 7.379 2.746 -8.303 1.00 94.50 258 ALA A C 1
ATOM 2077 O O . ALA A 1 258 ? 6.453 3.156 -7.604 1.00 94.50 258 ALA A O 1
ATOM 2078 N N . VAL A 1 259 ? 7.185 2.028 -9.402 1.00 96.62 259 VAL A N 1
ATOM 2079 C CA . VAL A 1 259 ? 5.883 1.576 -9.889 1.00 96.62 259 VAL A CA 1
ATOM 2080 C C . VAL A 1 259 ? 5.708 0.112 -9.511 1.00 96.62 259 VAL A C 1
ATOM 2082 O O . VAL A 1 259 ? 6.619 -0.694 -9.669 1.00 96.62 259 VAL A O 1
ATOM 2085 N N . SER A 1 260 ? 4.544 -0.262 -8.996 1.00 95.62 260 SER A N 1
ATOM 2086 C CA . SER A 1 260 ? 4.206 -1.656 -8.689 1.00 95.62 260 SER A CA 1
ATOM 2087 C C . SER A 1 260 ? 2.716 -1.889 -8.883 1.00 95.62 260 SER A C 1
ATOM 2089 O O . SER A 1 260 ? 1.943 -0.935 -8.863 1.00 95.62 260 SER A O 1
ATOM 2091 N N . ARG A 1 261 ? 2.294 -3.146 -9.024 1.00 93.12 261 ARG A N 1
ATOM 2092 C CA . ARG A 1 261 ? 0.866 -3.478 -9.005 1.00 93.12 261 ARG A CA 1
ATOM 2093 C C . ARG A 1 261 ? 0.241 -3.112 -7.652 1.00 93.12 261 ARG A C 1
ATOM 2095 O O . ARG A 1 261 ? 0.891 -3.207 -6.602 1.00 93.12 261 ARG A O 1
ATOM 2102 N N . ARG A 1 262 ? -1.013 -2.665 -7.675 1.00 92.00 262 ARG A N 1
ATOM 2103 C CA . ARG A 1 262 ? -1.858 -2.527 -6.487 1.00 92.00 262 ARG A CA 1
ATOM 2104 C C . ARG A 1 262 ? -2.359 -3.910 -6.109 1.00 92.00 262 ARG A C 1
ATOM 2106 O O . ARG A 1 262 ? -2.972 -4.593 -6.920 1.00 92.00 262 ARG A O 1
ATOM 2113 N N . PHE A 1 263 ? -2.066 -4.305 -4.880 1.00 92.00 263 PHE A N 1
ATOM 2114 C CA . PHE A 1 263 ? -2.617 -5.500 -4.262 1.00 92.00 263 PHE A CA 1
ATOM 2115 C C . PHE A 1 263 ? -3.459 -5.046 -3.080 1.00 92.00 263 PHE A C 1
ATOM 2117 O O . PHE A 1 263 ? -3.006 -4.222 -2.280 1.00 92.00 263 PHE A O 1
ATOM 2124 N N . THR A 1 264 ? -4.663 -5.595 -2.961 1.00 94.25 264 THR A N 1
ATOM 2125 C CA . THR A 1 264 ? -5.429 -5.470 -1.720 1.00 94.25 264 THR A CA 1
ATOM 2126 C C . THR A 1 264 ? -4.727 -6.259 -0.610 1.00 94.25 264 THR A C 1
ATOM 2128 O O . THR A 1 264 ? -3.979 -7.204 -0.900 1.00 94.25 264 THR A O 1
ATOM 2131 N N . PRO A 1 265 ? -4.947 -5.925 0.672 1.00 95.69 265 PRO A N 1
ATOM 2132 C CA . PRO A 1 265 ? -4.424 -6.711 1.786 1.00 95.69 265 PRO A CA 1
ATOM 2133 C C . PRO A 1 265 ? -4.741 -8.211 1.663 1.00 95.69 265 PRO A C 1
ATOM 2135 O O . PRO A 1 265 ? -3.880 -9.049 1.928 1.00 95.69 265 PRO A O 1
ATOM 2138 N N . GLN A 1 266 ? -5.939 -8.559 1.186 1.00 95.38 266 GLN A N 1
ATOM 2139 C CA . GLN A 1 266 ? -6.396 -9.934 0.961 1.00 95.38 266 GLN A CA 1
ATOM 2140 C C . GLN A 1 266 ? 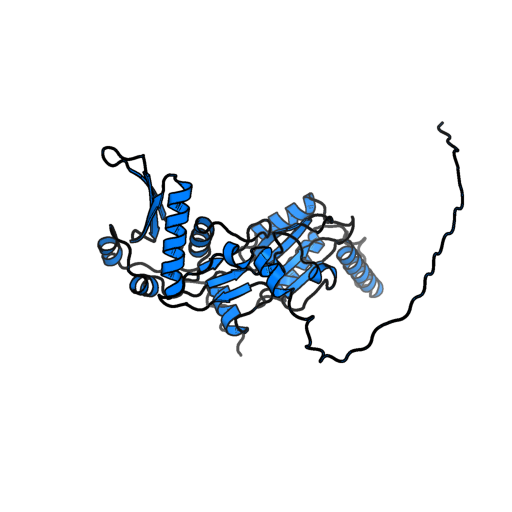-5.622 -10.637 -0.161 1.00 95.38 266 GLN A C 1
ATOM 2142 O O . GLN A 1 266 ? -5.180 -11.778 0.010 1.00 95.38 266 GLN A O 1
ATOM 2147 N N . GLN A 1 267 ? -5.418 -9.958 -1.293 1.00 94.38 267 GLN A N 1
ATOM 2148 C CA . GLN A 1 267 ? -4.619 -10.482 -2.403 1.00 94.38 267 GLN A CA 1
ATOM 2149 C C . GLN A 1 267 ? -3.164 -10.695 -1.978 1.00 94.38 267 GLN A C 1
ATOM 2151 O O . GLN A 1 267 ? -2.576 -11.731 -2.282 1.00 94.38 267 GLN A O 1
ATOM 2156 N N . LEU A 1 268 ? -2.592 -9.746 -1.230 1.00 94.06 268 LEU A N 1
ATOM 2157 C CA . LEU A 1 268 ? -1.221 -9.843 -0.738 1.00 94.06 268 LEU A CA 1
ATOM 2158 C C . LEU A 1 268 ? -1.068 -10.953 0.310 1.00 94.06 268 LEU A C 1
ATOM 2160 O O . LEU A 1 268 ? -0.089 -11.692 0.270 1.00 94.06 268 LEU A O 1
ATOM 2164 N N . CYS A 1 269 ? -2.046 -11.127 1.200 1.00 95.81 269 CYS A N 1
ATOM 2165 C CA . CYS A 1 269 ? -2.093 -12.254 2.132 1.00 95.81 269 CYS A CA 1
ATOM 2166 C C . CYS A 1 269 ? -2.122 -13.596 1.386 1.00 95.81 269 CYS A C 1
ATOM 2168 O O . CYS A 1 269 ? -1.290 -14.462 1.648 1.00 95.81 269 CYS A O 1
ATOM 2170 N N . SER A 1 270 ? -3.011 -13.738 0.399 1.00 94.75 270 SER A N 1
ATOM 2171 C CA . SER A 1 270 ? -3.135 -14.956 -0.415 1.00 94.75 270 SER A CA 1
ATOM 2172 C C . SER A 1 270 ? -1.849 -15.263 -1.186 1.00 94.75 270 SER A C 1
ATOM 2174 O O . SER A 1 270 ? -1.395 -16.405 -1.206 1.00 94.75 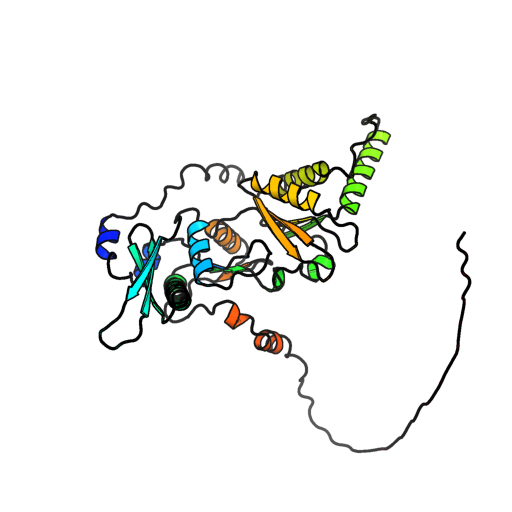270 SER A O 1
ATOM 2176 N N . TYR A 1 271 ? -1.220 -14.232 -1.761 1.00 93.31 271 TYR A N 1
ATOM 2177 C CA . TYR A 1 271 ? 0.093 -14.343 -2.390 1.00 93.31 271 TYR A CA 1
ATOM 2178 C C . TYR A 1 271 ? 1.138 -14.838 -1.382 1.00 93.31 271 TYR A C 1
ATOM 2180 O O . TYR A 1 271 ? 1.795 -15.847 -1.612 1.00 93.31 271 TYR A O 1
ATOM 2188 N N . LEU A 1 272 ? 1.268 -14.196 -0.221 1.00 94.19 272 LEU A N 1
ATOM 2189 C CA . LEU A 1 272 ? 2.262 -14.601 0.775 1.00 94.19 272 LEU A CA 1
ATOM 2190 C C . LEU A 1 272 ? 2.024 -16.026 1.291 1.00 94.19 272 LEU A C 1
ATOM 2192 O O . LEU A 1 272 ? 2.990 -16.762 1.457 1.00 94.19 272 LEU A O 1
ATOM 2196 N N . LEU A 1 273 ? 0.774 -16.451 1.481 1.00 95.12 273 LEU A N 1
ATOM 2197 C CA . LEU A 1 273 ? 0.452 -17.836 1.841 1.00 95.12 273 LEU A CA 1
ATOM 2198 C C . LEU A 1 273 ? 0.932 -18.835 0.779 1.00 95.12 273 LEU A C 1
ATOM 2200 O O . LEU A 1 273 ? 1.494 -19.868 1.137 1.00 95.12 273 LEU A O 1
ATOM 2204 N N . ALA A 1 274 ? 0.772 -18.514 -0.507 1.00 92.56 274 ALA A N 1
ATOM 2205 C CA . ALA A 1 274 ? 1.229 -19.364 -1.607 1.00 92.56 274 ALA A CA 1
ATOM 2206 C C . ALA A 1 274 ? 2.764 -19.413 -1.748 1.00 92.56 274 ALA A C 1
ATOM 2208 O O . ALA A 1 274 ? 3.304 -20.417 -2.205 1.00 92.56 274 ALA A O 1
ATOM 2209 N N . TYR A 1 275 ? 3.470 -18.353 -1.338 1.00 87.81 275 TYR A N 1
ATOM 2210 C CA . TYR A 1 275 ? 4.918 -18.186 -1.538 1.00 87.81 275 TYR A CA 1
ATOM 2211 C C . TYR A 1 275 ? 5.749 -18.264 -0.241 1.00 87.81 275 TYR A C 1
ATOM 2213 O O . TYR A 1 275 ? 6.857 -17.734 -0.183 1.00 87.81 275 TYR A O 1
ATOM 2221 N N . GLY A 1 276 ? 5.249 -18.942 0.798 1.00 90.31 276 GLY A N 1
ATOM 2222 C CA . GLY A 1 276 ? 6.045 -19.285 1.988 1.00 90.31 276 GLY A CA 1
ATOM 2223 C C . GLY A 1 276 ? 6.065 -18.237 3.106 1.00 90.31 276 GLY A C 1
ATOM 2224 O O . GLY A 1 276 ? 6.975 -18.245 3.927 1.00 90.31 276 GLY A O 1
ATOM 2225 N N . GLN A 1 277 ? 5.067 -17.352 3.158 1.00 90.12 277 GLN A N 1
ATOM 2226 C CA . GLN A 1 277 ? 4.803 -16.343 4.202 1.00 90.12 277 GLN A CA 1
ATOM 2227 C C . GLN A 1 277 ? 5.861 -15.236 4.352 1.00 90.12 277 GLN A C 1
ATOM 2229 O O . GLN A 1 277 ? 5.563 -14.186 4.924 1.00 90.12 277 GLN A O 1
ATOM 2234 N N . ASP A 1 278 ? 7.063 -15.419 3.806 1.00 90.25 278 ASP A N 1
ATOM 2235 C CA . ASP A 1 278 ? 8.156 -14.460 3.873 1.00 90.25 278 ASP A CA 1
ATOM 2236 C C . ASP A 1 278 ? 8.633 -14.052 2.473 1.00 90.25 278 ASP A C 1
ATOM 2238 O O . ASP A 1 278 ? 9.221 -14.828 1.725 1.00 90.25 278 ASP A O 1
ATOM 2242 N N . HIS A 1 279 ? 8.384 -12.796 2.111 1.00 91.94 279 HIS A N 1
ATOM 2243 C CA . HIS A 1 279 ? 8.787 -12.204 0.838 1.00 91.94 279 HIS A CA 1
ATOM 2244 C C . HIS A 1 279 ? 9.860 -11.136 1.068 1.00 91.94 279 HIS A C 1
ATOM 2246 O O . HIS A 1 279 ? 10.023 -10.618 2.172 1.00 91.94 279 HIS A O 1
ATOM 2252 N N . LEU A 1 280 ? 10.601 -10.733 0.029 1.00 91.56 280 LEU A N 1
ATOM 2253 C CA . LEU A 1 280 ? 11.641 -9.706 0.198 1.00 91.56 280 LEU A CA 1
ATOM 2254 C C . LEU A 1 280 ? 11.062 -8.365 0.688 1.00 91.56 280 LEU A C 1
ATOM 2256 O O . LEU A 1 280 ? 11.719 -7.645 1.432 1.00 91.56 280 LEU A O 1
ATOM 2260 N N . ARG A 1 281 ? 9.825 -8.057 0.282 1.00 92.81 281 ARG A N 1
ATOM 2261 C CA . ARG A 1 281 ? 9.120 -6.801 0.591 1.00 92.81 281 ARG A CA 1
ATOM 2262 C C . ARG A 1 281 ? 8.233 -6.868 1.829 1.00 92.81 281 ARG A C 1
ATOM 2264 O O . ARG A 1 281 ? 8.075 -5.861 2.512 1.00 92.81 281 ARG A O 1
ATOM 2271 N N . TYR A 1 282 ? 7.643 -8.028 2.092 1.00 94.75 282 TYR A N 1
ATOM 2272 C CA . TYR A 1 282 ? 6.590 -8.185 3.089 1.00 94.75 282 TYR A CA 1
ATOM 2273 C C . TYR A 1 282 ? 6.774 -9.474 3.870 1.00 94.75 282 TYR A C 1
ATOM 2275 O O . TYR A 1 282 ? 7.341 -10.440 3.363 1.00 94.75 282 TYR A O 1
ATOM 2283 N N . ARG A 1 283 ? 6.247 -9.485 5.085 1.00 95.38 283 ARG A N 1
ATOM 2284 C CA . ARG A 1 283 ? 6.109 -10.664 5.927 1.00 95.38 283 ARG A CA 1
ATOM 2285 C C . ARG A 1 283 ? 4.639 -10.851 6.270 1.00 95.38 283 ARG A C 1
ATOM 2287 O O . ARG A 1 283 ? 3.952 -9.872 6.560 1.00 95.38 283 ARG A O 1
ATOM 2294 N N . LEU A 1 284 ? 4.177 -12.094 6.250 1.00 96.31 284 LEU A N 1
ATOM 2295 C CA . LEU A 1 284 ? 2.877 -12.478 6.774 1.00 96.31 284 LEU A CA 1
ATOM 2296 C C . LEU A 1 284 ? 3.037 -12.963 8.216 1.00 96.31 284 LEU A C 1
ATOM 2298 O O . LEU A 1 284 ? 3.892 -13.795 8.515 1.00 96.31 284 LEU A O 1
ATOM 2302 N N . ILE A 1 285 ? 2.210 -12.435 9.108 1.00 94.62 285 ILE A N 1
ATOM 2303 C CA . ILE A 1 285 ? 2.136 -12.825 10.512 1.00 94.62 285 ILE A CA 1
ATOM 2304 C C . ILE A 1 285 ? 0.763 -13.482 10.715 1.00 94.62 285 ILE A C 1
ATOM 2306 O O . ILE A 1 285 ? -0.255 -12.851 10.404 1.00 94.62 285 ILE A O 1
ATOM 2310 N N . PRO A 1 286 ? 0.706 -14.745 11.176 1.00 94.06 286 PRO 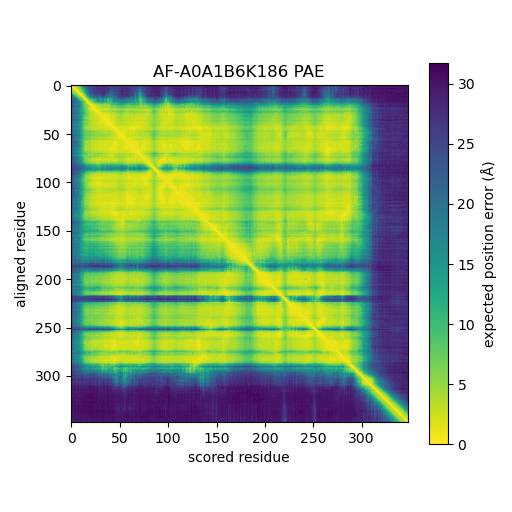A N 1
ATOM 2311 C CA . PRO A 1 286 ? -0.560 -15.422 11.440 1.00 94.06 286 PRO A CA 1
ATOM 2312 C C . PRO A 1 286 ? -1.275 -14.815 12.659 1.00 94.06 286 PRO A C 1
ATOM 2314 O O . PRO A 1 286 ? -0.631 -14.113 13.443 1.00 94.06 286 PRO A O 1
ATOM 2317 N N . PRO A 1 287 ? -2.574 -15.100 12.856 1.00 92.44 287 PRO A N 1
ATOM 2318 C CA . PRO A 1 287 ? -3.288 -14.718 14.073 1.00 92.44 287 PRO A CA 1
ATOM 2319 C C . PRO A 1 287 ? -2.557 -15.224 15.325 1.00 92.44 287 PRO A C 1
ATOM 2321 O O . PRO A 1 287 ? -2.130 -16.379 15.366 1.00 92.44 287 PRO A O 1
ATOM 2324 N N . GLN A 1 288 ? -2.384 -14.364 16.328 1.00 84.50 288 GLN A N 1
ATOM 2325 C CA . GLN A 1 288 ? -1.506 -14.637 17.476 1.00 84.50 288 GLN A CA 1
ATOM 2326 C C . GLN A 1 288 ? -2.253 -15.129 18.735 1.00 84.50 288 GLN A C 1
ATOM 2328 O O . GLN A 1 288 ? -1.631 -15.412 19.758 1.00 84.50 288 GLN A O 1
ATOM 2333 N N . GLY A 1 289 ? -3.582 -15.269 18.673 1.00 78.12 289 GLY A N 1
ATOM 2334 C CA . GLY A 1 289 ? -4.409 -15.614 19.834 1.00 78.12 289 GLY A CA 1
ATOM 2335 C C . GLY A 1 289 ? -4.428 -14.519 20.919 1.00 78.12 289 GLY A C 1
ATOM 2336 O O . GLY A 1 289 ? -3.781 -13.486 20.773 1.00 78.12 289 GLY A O 1
ATOM 2337 N N . PRO A 1 290 ? -5.173 -14.722 22.021 1.00 72.38 290 PRO A N 1
ATOM 2338 C CA . PRO A 1 290 ? -5.487 -13.665 22.989 1.00 72.38 290 PRO A CA 1
ATOM 2339 C C . PRO A 1 290 ? -4.333 -13.244 23.912 1.00 72.38 290 PRO A C 1
ATOM 2341 O O . PRO A 1 290 ? -4.466 -12.274 24.653 1.00 72.38 290 PRO A O 1
ATOM 2344 N N . GLN A 1 291 ? -3.215 -13.976 23.915 1.00 65.50 291 GLN A N 1
ATOM 2345 C CA . GLN A 1 291 ? -2.100 -13.739 24.843 1.00 65.50 291 GLN A CA 1
ATOM 2346 C C . GLN A 1 291 ? -0.977 -12.874 24.255 1.00 65.50 291 GLN A C 1
ATOM 2348 O O . GLN A 1 291 ? -0.040 -12.529 24.972 1.00 65.50 291 GLN A O 1
ATOM 2353 N N . ILE A 1 292 ? -1.041 -12.526 22.967 1.00 66.06 292 ILE A N 1
ATOM 2354 C CA . ILE A 1 292 ? 0.061 -11.868 22.264 1.00 66.06 292 ILE A CA 1
ATOM 2355 C C . ILE A 1 292 ? -0.410 -10.516 21.735 1.00 66.06 292 ILE A C 1
ATOM 2357 O O . ILE A 1 292 ? -1.241 -10.435 20.833 1.00 66.06 292 ILE A O 1
ATOM 2361 N N . GLN A 1 293 ? 0.174 -9.444 22.266 1.00 66.50 293 GLN A N 1
ATOM 2362 C CA . GLN A 1 293 ? 0.029 -8.115 21.679 1.00 66.50 293 GLN A CA 1
ATOM 2363 C C . GLN A 1 293 ? 0.899 -8.012 20.427 1.00 66.50 293 GLN A C 1
ATOM 2365 O O . GLN A 1 293 ? 2.079 -8.379 20.441 1.00 66.50 293 GLN A O 1
ATOM 2370 N N . LEU A 1 294 ? 0.328 -7.484 19.343 1.00 68.81 294 LEU A N 1
ATOM 2371 C CA . LEU A 1 294 ? 1.105 -7.157 18.155 1.00 68.81 294 LEU A CA 1
ATOM 2372 C C . LEU A 1 294 ? 2.048 -6.011 18.521 1.00 68.81 294 LEU A C 1
ATOM 2374 O O . LEU A 1 294 ? 1.630 -4.869 18.700 1.00 68.81 294 LEU A O 1
ATOM 2378 N N . LEU A 1 295 ? 3.340 -6.320 18.631 1.00 60.88 295 LEU A N 1
ATOM 2379 C CA . LEU A 1 295 ? 4.361 -5.291 18.749 1.00 60.88 295 LEU A CA 1
ATOM 2380 C C . LEU A 1 295 ? 4.332 -4.457 17.470 1.00 60.88 295 LEU A C 1
ATOM 2382 O O . LEU A 1 295 ? 4.707 -4.936 16.396 1.00 60.88 295 LEU A O 1
ATOM 2386 N N . LEU A 1 296 ? 3.874 -3.211 17.596 1.00 62.94 296 LEU A N 1
ATOM 2387 C CA . LEU A 1 296 ? 3.933 -2.240 16.514 1.00 62.94 296 LEU A CA 1
ATOM 2388 C C . LEU A 1 296 ? 5.376 -2.140 15.990 1.00 62.94 296 LEU A C 1
ATOM 2390 O O . LEU A 1 296 ? 6.323 -2.331 16.762 1.00 62.94 296 LEU A O 1
ATOM 2394 N N . PRO A 1 297 ? 5.569 -1.817 14.699 1.00 56.59 297 PRO A N 1
ATOM 2395 C CA . PRO A 1 297 ? 6.888 -1.775 14.068 1.00 56.59 297 PRO A CA 1
ATOM 2396 C C . PRO A 1 297 ? 7.946 -1.014 14.884 1.00 56.59 297 PRO A C 1
ATOM 2398 O O . PRO A 1 297 ? 9.097 -1.441 14.948 1.00 56.59 297 PRO A O 1
ATOM 2401 N N . ASP A 1 298 ? 7.570 0.064 15.573 1.00 46.94 298 ASP A N 1
ATOM 2402 C CA . ASP A 1 298 ? 8.504 0.861 16.376 1.00 46.94 298 ASP A CA 1
ATOM 2403 C C . ASP A 1 298 ? 9.151 0.082 17.536 1.00 46.94 298 ASP A C 1
ATOM 2405 O O . ASP A 1 298 ? 10.307 0.343 17.871 1.00 46.94 298 ASP A O 1
ATOM 2409 N N . ALA A 1 299 ? 8.482 -0.938 18.083 1.00 44.88 299 ALA A N 1
ATOM 2410 C CA . ALA A 1 299 ? 9.058 -1.806 19.109 1.00 44.88 299 ALA A CA 1
ATOM 2411 C C . ALA A 1 299 ? 10.044 -2.845 18.541 1.00 44.88 299 ALA A C 1
ATOM 2413 O O . ALA A 1 299 ? 10.894 -3.342 19.273 1.00 44.88 299 ALA A O 1
ATOM 2414 N N . GLN A 1 300 ? 9.970 -3.168 17.244 1.00 45.59 300 GLN A N 1
ATOM 2415 C CA . GLN A 1 300 ? 10.858 -4.145 16.590 1.00 45.59 300 GLN A CA 1
ATOM 2416 C C . GLN A 1 300 ? 12.082 -3.499 15.925 1.00 45.59 300 GLN A C 1
ATOM 2418 O O . GLN A 1 300 ? 13.086 -4.172 15.692 1.00 45.59 300 GLN A O 1
ATOM 2423 N N . TYR A 1 301 ? 12.018 -2.197 15.635 1.00 45.03 301 TYR A N 1
ATOM 2424 C CA . TYR A 1 301 ? 13.067 -1.454 14.931 1.00 45.03 301 TYR A CA 1
ATOM 2425 C C . TYR A 1 301 ? 13.763 -0.402 15.803 1.00 45.03 301 TYR A C 1
ATOM 2427 O O . TYR A 1 301 ? 14.340 0.548 15.268 1.00 45.03 301 TYR A O 1
ATOM 2435 N N . SER A 1 302 ? 13.764 -0.573 17.134 1.00 40.84 302 SER A N 1
ATOM 2436 C CA . SER A 1 302 ? 14.697 0.184 17.973 1.00 40.84 302 SER A CA 1
ATOM 2437 C C . SER A 1 302 ? 16.124 -0.032 17.438 1.00 40.84 302 SER A C 1
ATOM 2439 O O . SER A 1 302 ? 16.519 -1.185 17.210 1.00 40.84 302 SER A O 1
ATOM 2441 N N . PRO A 1 303 ? 16.922 1.036 17.237 1.00 45.94 303 PRO A N 1
ATOM 2442 C CA . PRO A 1 303 ? 18.324 0.923 16.839 1.00 45.94 303 PRO A CA 1
ATOM 2443 C C . PRO A 1 303 ? 19.111 -0.048 17.725 1.00 45.94 303 PRO A C 1
ATOM 2445 O O . PRO A 1 303 ? 20.061 -0.674 17.255 1.00 45.94 303 PRO A O 1
ATOM 2448 N N . ASP A 1 304 ? 18.694 -0.207 18.980 1.00 42.75 304 ASP A N 1
ATOM 2449 C CA . ASP A 1 304 ? 19.330 -1.079 19.962 1.00 42.75 304 ASP A CA 1
ATOM 2450 C C . ASP A 1 304 ? 19.031 -2.568 19.724 1.00 42.75 304 ASP A C 1
ATOM 2452 O O . ASP A 1 304 ? 19.917 -3.400 19.916 1.00 42.75 304 ASP A O 1
ATOM 2456 N N . ILE A 1 305 ? 17.846 -2.909 19.203 1.00 39.91 305 ILE A N 1
ATOM 2457 C CA . ILE A 1 305 ? 17.482 -4.284 18.807 1.00 39.91 305 ILE A CA 1
ATOM 2458 C C . ILE A 1 305 ? 18.181 -4.662 17.497 1.00 39.91 305 ILE A C 1
ATOM 2460 O O . ILE A 1 305 ? 18.709 -5.759 17.352 1.00 39.91 305 ILE A O 1
ATOM 2464 N N . VAL A 1 306 ? 18.278 -3.729 16.547 1.00 39.44 306 VAL A N 1
ATOM 2465 C CA . VAL A 1 306 ? 19.054 -3.959 15.319 1.00 39.44 306 VAL A CA 1
ATOM 2466 C C . VAL A 1 306 ? 20.540 -4.145 15.660 1.00 39.44 306 VAL A C 1
ATOM 2468 O O . VAL A 1 306 ? 21.187 -5.049 15.140 1.00 39.44 306 VAL A O 1
ATOM 2471 N N . ARG A 1 307 ? 21.092 -3.357 16.594 1.00 41.31 307 ARG A N 1
ATOM 2472 C CA . ARG A 1 307 ? 22.478 -3.514 17.069 1.00 41.31 307 ARG A CA 1
ATOM 2473 C C . ARG A 1 307 ? 22.723 -4.819 17.827 1.00 41.31 307 ARG A C 1
ATOM 2475 O O . ARG A 1 307 ? 23.844 -5.314 17.758 1.00 41.31 307 ARG A O 1
ATOM 2482 N N . SER A 1 308 ? 21.740 -5.367 18.541 1.00 38.22 308 SER A N 1
ATOM 2483 C CA . SER A 1 308 ? 21.908 -6.630 19.274 1.00 38.22 308 SER A CA 1
ATOM 2484 C C . SER A 1 308 ? 21.926 -7.845 18.341 1.00 38.22 308 SER A C 1
ATOM 2486 O O . SER A 1 308 ? 22.744 -8.741 18.531 1.00 38.22 308 SER A O 1
ATOM 2488 N N . VAL A 1 309 ? 21.130 -7.832 17.267 1.00 36.91 309 VAL A N 1
ATOM 2489 C CA . VAL A 1 309 ? 21.104 -8.909 16.257 1.00 36.91 309 VAL A CA 1
ATOM 2490 C C . VAL A 1 309 ? 22.396 -8.959 15.428 1.00 36.91 309 VAL A C 1
ATOM 2492 O O . VAL A 1 309 ? 22.845 -10.039 15.060 1.00 36.91 309 VAL A O 1
ATOM 2495 N N . PHE A 1 310 ? 23.055 -7.819 15.190 1.00 39.69 310 PHE A N 1
ATOM 2496 C CA . PHE A 1 310 ? 24.359 -7.769 14.504 1.00 39.69 310 PHE A CA 1
ATOM 2497 C C . PHE A 1 310 ? 25.574 -7.852 15.445 1.00 39.69 310 PHE A C 1
ATOM 2499 O O . PHE A 1 310 ? 26.712 -7.783 14.984 1.00 39.69 310 PHE A O 1
ATOM 2506 N N . LYS A 1 311 ? 25.359 -8.029 16.755 1.00 37.75 311 LYS A N 1
ATOM 2507 C CA . LYS A 1 311 ? 26.408 -8.304 17.748 1.00 37.75 311 LYS A CA 1
ATOM 2508 C C . LYS A 1 311 ? 26.329 -9.747 18.248 1.00 37.75 311 LYS A C 1
ATOM 2510 O O . LYS A 1 311 ? 26.254 -9.981 19.445 1.00 37.75 311 LYS A O 1
ATOM 2515 N N . THR A 1 312 ? 26.370 -10.731 17.358 1.00 35.44 312 THR A N 1
ATOM 2516 C CA . THR A 1 312 ? 26.689 -12.110 17.763 1.00 35.44 312 THR A CA 1
ATOM 2517 C C . THR A 1 312 ? 27.494 -12.824 16.682 1.00 35.44 312 THR A C 1
ATOM 2519 O O . THR A 1 312 ? 26.926 -13.396 15.764 1.00 35.44 312 THR A O 1
ATOM 2522 N N . SER A 1 313 ? 28.827 -12.772 16.808 1.00 37.56 313 SER A N 1
ATOM 2523 C CA . SER A 1 313 ? 29.734 -13.926 16.648 1.00 37.56 313 SER A CA 1
ATOM 2524 C C . SER A 1 313 ? 31.209 -13.491 16.727 1.00 37.56 313 SER A C 1
ATOM 2526 O O . SER A 1 313 ? 31.939 -13.595 15.751 1.00 37.56 313 SER A O 1
ATOM 2528 N N . GLU A 1 314 ? 31.666 -13.024 17.889 1.00 36.94 314 GLU A N 1
ATOM 2529 C CA . GLU A 1 314 ? 33.091 -13.096 18.257 1.00 36.94 314 GLU A CA 1
ATOM 2530 C C . GLU A 1 314 ? 33.200 -13.392 19.753 1.00 36.94 314 GLU A C 1
ATOM 2532 O O . GLU A 1 314 ? 33.533 -12.532 20.555 1.00 36.94 314 GLU A O 1
ATOM 2537 N N . THR A 1 315 ? 32.877 -14.625 20.135 1.00 36.88 315 THR A N 1
ATOM 2538 C CA . THR A 1 315 ? 33.415 -15.257 21.346 1.00 36.88 315 THR A CA 1
ATOM 2539 C C . THR A 1 315 ? 33.314 -16.771 21.182 1.00 36.88 315 THR A C 1
ATOM 2541 O O . THR A 1 315 ? 32.386 -17.422 21.652 1.00 36.88 315 THR A O 1
ATOM 2544 N N . ALA A 1 316 ? 34.290 -17.348 20.481 1.00 34.22 316 ALA A N 1
ATOM 2545 C CA . ALA A 1 316 ? 34.660 -18.735 20.733 1.00 34.22 316 ALA A CA 1
ATOM 2546 C C . ALA A 1 316 ? 35.374 -18.797 22.100 1.00 34.22 316 ALA A C 1
ATOM 2548 O O . ALA A 1 316 ? 36.174 -17.903 22.397 1.00 34.22 316 ALA A O 1
ATOM 2549 N N . PRO A 1 317 ? 35.120 -19.810 22.945 1.00 35.16 317 PRO A N 1
ATOM 2550 C CA . PRO A 1 317 ? 35.849 -19.968 24.191 1.00 35.16 317 PRO A CA 1
ATOM 2551 C C . PRO A 1 317 ? 37.214 -20.579 23.867 1.00 35.16 317 PRO A C 1
ATOM 2553 O O . PRO A 1 317 ? 37.318 -21.770 23.585 1.00 35.16 317 PRO A O 1
ATOM 2556 N N . HIS A 1 318 ? 38.271 -19.765 23.891 1.00 36.31 318 HIS A N 1
ATOM 2557 C CA . HIS A 1 318 ? 39.629 -20.292 23.927 1.00 36.31 318 HIS A CA 1
ATOM 2558 C C . HIS A 1 318 ? 40.045 -20.557 25.372 1.00 36.31 318 HIS A C 1
ATOM 2560 O O . HIS A 1 318 ? 40.122 -19.665 26.216 1.00 36.31 318 HIS A O 1
ATOM 2566 N N . THR A 1 319 ? 40.288 -21.837 25.613 1.00 34.12 319 THR A N 1
ATOM 2567 C CA . THR A 1 319 ? 40.893 -22.442 26.789 1.00 34.12 319 THR A CA 1
ATOM 2568 C C . THR A 1 319 ? 42.203 -21.746 27.156 1.00 34.12 319 THR A C 1
ATOM 2570 O O . THR A 1 319 ? 43.035 -21.449 26.301 1.00 34.12 319 THR A O 1
ATOM 2573 N N . GLN A 1 320 ? 42.370 -21.496 28.452 1.00 32.44 320 GLN A N 1
ATOM 2574 C CA . GLN A 1 320 ? 43.547 -20.888 29.059 1.00 32.44 320 GLN A CA 1
ATOM 2575 C C . GLN A 1 320 ? 44.792 -21.773 28.905 1.00 32.44 320 GLN A C 1
ATOM 2577 O O . GLN A 1 320 ? 44.773 -22.944 29.277 1.00 32.44 320 GLN A O 1
ATOM 2582 N N . SER A 1 321 ? 45.910 -21.170 28.499 1.00 30.97 321 SER A N 1
ATOM 2583 C CA . SER A 1 321 ? 47.237 -21.579 28.965 1.00 30.97 321 SER A CA 1
ATOM 2584 C C . SER A 1 321 ? 48.172 -20.369 29.028 1.00 30.97 321 SER A C 1
ATOM 2586 O O . SER A 1 321 ? 48.367 -19.660 28.042 1.00 30.97 321 SER A O 1
ATOM 2588 N N . HIS A 1 322 ? 48.715 -20.151 30.224 1.00 34.31 322 HIS A N 1
ATOM 2589 C CA . HIS A 1 322 ? 49.772 -19.209 30.590 1.00 34.31 322 HIS A CA 1
ATOM 2590 C C . HIS A 1 322 ? 50.971 -19.202 29.624 1.00 34.31 322 HIS A C 1
ATOM 2592 O O . HIS A 1 322 ? 51.393 -20.270 29.201 1.00 34.31 322 HIS A O 1
ATOM 2598 N N . VAL A 1 323 ? 51.563 -18.017 29.388 1.00 31.39 323 VAL A N 1
ATOM 2599 C CA . VAL A 1 323 ? 52.973 -17.633 29.673 1.00 31.39 323 VAL A CA 1
ATOM 2600 C C . VAL A 1 323 ? 53.198 -16.163 29.233 1.00 31.39 323 VAL A C 1
ATOM 2602 O O . VAL A 1 323 ? 52.880 -15.774 28.114 1.00 31.39 323 VAL A O 1
ATOM 2605 N N . GLN A 1 324 ? 53.738 -15.338 30.136 1.00 34.44 324 GLN A N 1
ATOM 2606 C CA . GLN A 1 324 ? 54.320 -13.994 29.916 1.00 34.44 324 GLN A CA 1
ATOM 2607 C C . GLN A 1 324 ? 55.864 -14.122 29.784 1.00 34.44 324 GLN A C 1
ATOM 2609 O O . GLN A 1 324 ? 56.389 -15.161 30.177 1.00 34.44 324 GLN A O 1
ATOM 2614 N N . PRO A 1 325 ? 56.653 -13.056 29.512 1.00 49.41 325 PRO A N 1
ATOM 2615 C CA . PRO A 1 325 ? 56.513 -11.948 28.554 1.00 49.41 325 PRO A CA 1
ATOM 2616 C C . PRO A 1 325 ? 57.845 -11.681 27.788 1.00 49.41 325 PRO A C 1
ATOM 2618 O O . PRO A 1 325 ? 58.915 -12.082 28.237 1.00 49.41 325 PRO A O 1
ATOM 2621 N N . SER A 1 326 ? 57.847 -10.890 26.703 1.00 30.28 326 SER A N 1
ATOM 2622 C CA . SER A 1 326 ? 59.061 -10.129 26.335 1.00 30.28 326 SER A CA 1
ATOM 2623 C C . SER A 1 326 ? 58.807 -8.912 25.439 1.00 30.28 326 SER A C 1
ATOM 2625 O O . SER A 1 326 ? 58.136 -8.988 24.415 1.00 30.28 326 SER A O 1
ATOM 2627 N N . LEU A 1 327 ? 59.435 -7.814 25.855 1.00 36.91 327 LEU A N 1
ATOM 2628 C CA . LEU A 1 327 ? 59.661 -6.514 25.220 1.00 36.91 327 LEU A CA 1
ATOM 2629 C C . LEU A 1 327 ? 59.971 -6.549 23.709 1.00 36.91 327 LEU A C 1
ATOM 2631 O O . LEU A 1 327 ? 60.816 -7.334 23.284 1.00 36.91 327 LEU A O 1
ATOM 2635 N N . ARG A 1 328 ? 59.471 -5.556 22.954 1.00 32.84 328 ARG A N 1
ATOM 2636 C CA . ARG A 1 328 ? 60.326 -4.624 22.183 1.00 32.84 328 ARG A CA 1
ATOM 2637 C C . ARG A 1 328 ? 59.554 -3.458 21.554 1.00 32.84 328 ARG A C 1
ATOM 2639 O O . ARG A 1 328 ? 58.524 -3.609 20.912 1.00 32.84 328 ARG A O 1
ATOM 2646 N N . SER A 1 329 ? 60.153 -2.294 21.757 1.00 37.03 329 SER A N 1
ATOM 2647 C CA . SER A 1 329 ? 59.955 -0.991 21.129 1.00 37.03 329 SER A CA 1
ATOM 2648 C C . SER A 1 329 ? 60.136 -1.002 19.606 1.00 37.03 329 SER A C 1
ATOM 2650 O O . SER A 1 329 ? 61.014 -1.706 19.107 1.00 37.03 329 SER A O 1
ATOM 2652 N N . GLY A 1 330 ? 59.442 -0.111 18.895 1.00 32.16 330 GLY A N 1
ATOM 2653 C CA . GLY A 1 330 ? 59.738 0.184 17.493 1.00 32.16 330 GLY A CA 1
ATOM 2654 C C . GLY A 1 330 ? 58.990 1.403 16.962 1.00 32.16 330 GLY A C 1
ATOM 2655 O O . GLY A 1 330 ? 57.908 1.286 16.403 1.00 32.16 330 GLY A O 1
ATOM 2656 N N . SER A 1 331 ? 59.586 2.575 17.150 1.00 38.97 331 SER A N 1
ATOM 2657 C CA . SER A 1 331 ? 59.208 3.866 16.574 1.00 38.97 331 SER A CA 1
ATOM 2658 C C . SER A 1 331 ? 59.407 3.874 15.053 1.00 38.97 331 SER A C 1
ATOM 2660 O O . SER A 1 331 ? 60.470 3.465 14.598 1.00 38.97 331 SER A O 1
ATOM 2662 N N . PHE A 1 332 ? 58.486 4.455 14.274 1.00 37.41 332 PHE A N 1
ATOM 2663 C CA . PHE A 1 332 ? 58.812 4.943 12.927 1.00 37.41 332 PHE A CA 1
ATOM 2664 C C . PHE A 1 332 ? 58.196 6.319 12.645 1.00 37.41 332 PHE A C 1
ATOM 2666 O O . PHE A 1 332 ? 56.985 6.525 12.693 1.00 37.41 332 PHE A O 1
ATOM 2673 N N . ARG A 1 333 ? 59.102 7.266 12.379 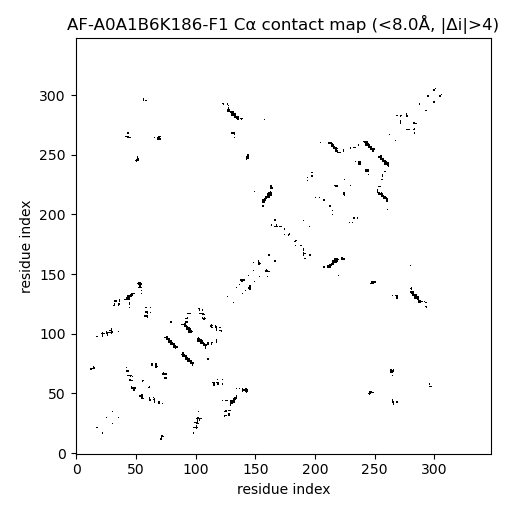1.00 40.94 333 ARG A N 1
ATOM 2674 C CA . ARG A 1 333 ? 58.900 8.611 11.829 1.00 40.94 333 ARG A CA 1
ATOM 2675 C C . ARG A 1 333 ? 59.074 8.567 10.307 1.00 40.94 333 ARG A C 1
ATOM 2677 O O . ARG A 1 333 ? 59.874 7.784 9.809 1.00 40.94 333 ARG A O 1
ATOM 2684 N N . GLY A 1 334 ? 58.486 9.553 9.630 1.00 33.41 334 GLY A N 1
ATOM 2685 C CA . GLY A 1 334 ? 58.881 10.027 8.295 1.00 33.41 334 GLY A CA 1
ATOM 2686 C C . GLY A 1 334 ? 57.661 10.155 7.383 1.00 33.41 334 GLY A C 1
ATOM 2687 O O . GLY A 1 334 ? 56.834 9.263 7.355 1.00 33.41 334 GLY A O 1
ATOM 2688 N N . GLY A 1 335 ? 57.428 11.224 6.633 1.00 34.00 335 GLY A N 1
ATOM 2689 C CA . GLY A 1 335 ? 58.245 12.376 6.280 1.00 34.00 335 GLY A CA 1
ATOM 2690 C C . GLY A 1 335 ? 57.523 13.143 5.160 1.00 34.00 335 GLY A C 1
ATOM 2691 O O . GLY A 1 335 ? 56.645 12.611 4.492 1.00 34.00 335 GLY A O 1
ATOM 2692 N N . ARG A 1 336 ? 57.866 14.423 5.028 1.00 39.06 336 ARG A N 1
ATOM 2693 C CA . ARG A 1 336 ? 57.256 15.469 4.187 1.00 39.06 336 ARG A CA 1
ATOM 2694 C C . ARG A 1 336 ? 57.453 15.266 2.672 1.00 39.06 336 ARG A C 1
ATOM 2696 O O . ARG A 1 336 ? 58.431 14.656 2.266 1.00 39.06 336 ARG A O 1
ATOM 2703 N N . GLY A 1 337 ? 56.658 15.983 1.865 1.00 34.47 337 GLY A N 1
ATOM 2704 C CA . GLY A 1 337 ? 57.009 16.363 0.482 1.00 34.47 337 GLY A CA 1
ATOM 2705 C C . GLY A 1 337 ? 55.868 17.078 -0.265 1.00 34.47 337 GLY A C 1
ATOM 2706 O O . GLY A 1 337 ? 54.950 16.412 -0.708 1.00 34.47 337 GLY A O 1
ATOM 2707 N N . TYR A 1 338 ? 55.782 18.418 -0.209 1.00 35.69 338 TYR A N 1
ATOM 2708 C CA . TYR A 1 338 ? 56.042 19.382 -1.315 1.00 35.69 338 TYR A CA 1
ATOM 2709 C C . TYR A 1 338 ? 54.997 19.414 -2.462 1.00 35.69 338 TYR A C 1
ATOM 2711 O O . TYR A 1 338 ? 54.801 18.437 -3.163 1.00 35.69 338 TYR A O 1
ATOM 2719 N N . ARG A 1 339 ? 54.202 20.499 -2.559 1.00 37.84 339 ARG A N 1
ATOM 2720 C CA . ARG A 1 339 ? 54.337 21.712 -3.424 1.00 37.84 339 ARG A CA 1
ATOM 2721 C C . ARG A 1 339 ? 53.895 21.519 -4.885 1.00 37.84 339 ARG A C 1
ATOM 2723 O O . ARG A 1 339 ? 54.485 20.743 -5.617 1.00 37.84 339 ARG A O 1
ATOM 2730 N N . GLY A 1 340 ? 52.982 22.386 -5.334 1.00 33.62 340 GLY A N 1
ATOM 2731 C CA . GLY A 1 340 ? 52.693 22.602 -6.753 1.00 33.62 340 GLY A CA 1
ATOM 2732 C C . GLY A 1 340 ? 51.663 23.706 -6.991 1.00 33.62 340 GLY A C 1
ATOM 2733 O O . GLY A 1 340 ? 50.485 23.428 -7.158 1.00 33.62 340 GLY A O 1
ATOM 2734 N N . ASN A 1 341 ? 52.119 24.962 -6.980 1.00 38.81 341 ASN A N 1
ATOM 2735 C CA . ASN A 1 341 ? 51.380 26.132 -7.466 1.00 38.81 341 ASN A CA 1
ATOM 2736 C C . ASN A 1 341 ? 51.186 26.058 -8.989 1.00 38.81 341 ASN A C 1
ATOM 2738 O O . ASN A 1 341 ? 52.157 25.817 -9.701 1.00 38.81 341 ASN A O 1
ATOM 2742 N N . ALA A 1 342 ? 50.010 26.447 -9.488 1.00 41.38 342 ALA A N 1
ATOM 2743 C CA . ALA A 1 342 ? 49.873 27.038 -10.820 1.00 41.38 342 ALA A CA 1
ATOM 2744 C C . ALA A 1 342 ? 48.684 28.013 -10.856 1.00 41.38 342 ALA A C 1
ATOM 2746 O O . ALA A 1 342 ? 47.531 27.626 -11.014 1.00 41.38 342 ALA A O 1
ATOM 2747 N N . LYS A 1 343 ? 48.990 29.308 -10.710 1.00 45.94 343 LYS A N 1
ATOM 2748 C CA . LYS A 1 343 ? 48.179 30.405 -11.249 1.00 45.94 343 LYS A CA 1
ATOM 2749 C C . LYS A 1 343 ? 48.522 30.554 -12.732 1.00 45.94 343 LYS A C 1
ATOM 2751 O O . LYS A 1 343 ? 49.701 30.680 -13.050 1.00 45.94 343 LYS A O 1
ATOM 2756 N N . ARG A 1 344 ? 47.513 30.683 -13.590 1.00 42.62 344 ARG A N 1
ATOM 2757 C CA . ARG A 1 344 ? 47.503 31.601 -14.742 1.00 42.62 344 ARG A CA 1
ATOM 2758 C C . ARG A 1 344 ? 46.052 31.803 -15.160 1.00 42.62 344 ARG A C 1
ATOM 2760 O O . ARG A 1 344 ? 45.377 30.854 -15.537 1.00 42.62 344 ARG A O 1
ATOM 2767 N N . GLY A 1 345 ? 45.578 33.034 -15.007 1.00 41.97 345 GLY A N 1
ATOM 2768 C CA . GLY A 1 345 ? 44.326 33.475 -15.600 1.00 41.97 345 GLY A CA 1
ATOM 2769 C C . GLY A 1 345 ? 44.526 33.913 -17.045 1.00 41.97 345 GLY A C 1
ATOM 2770 O O . GLY A 1 345 ? 45.661 34.052 -17.494 1.00 41.97 345 GLY A O 1
ATOM 2771 N N . LEU A 1 346 ? 43.413 34.180 -17.720 1.00 42.47 346 LEU A N 1
ATOM 2772 C CA . LEU A 1 346 ? 43.225 35.340 -18.589 1.00 42.47 346 LEU A CA 1
ATOM 2773 C C . LEU A 1 346 ? 41.753 35.388 -19.012 1.00 42.47 346 LEU A C 1
ATOM 2775 O O . LEU A 1 346 ? 41.240 34.461 -19.627 1.00 42.47 346 LEU A O 1
ATOM 2779 N N . LEU A 1 347 ? 41.097 36.478 -18.621 1.00 47.12 347 LEU A N 1
ATOM 2780 C CA . LEU A 1 347 ? 39.883 37.005 -19.228 1.00 47.12 347 LEU A CA 1
ATOM 2781 C C . LEU A 1 347 ? 40.323 38.120 -20.178 1.00 47.12 347 LEU A C 1
ATOM 2783 O O . LEU A 1 347 ? 41.005 39.049 -19.735 1.00 47.12 347 LEU A O 1
ATOM 2787 N N . LYS A 1 348 ? 39.911 38.032 -21.439 1.00 51.47 348 LYS A N 1
ATOM 2788 C CA . LYS A 1 348 ? 39.259 39.106 -22.194 1.00 51.47 348 LYS A CA 1
ATOM 2789 C C . LYS A 1 348 ? 38.628 38.521 -23.445 1.00 51.47 348 LYS A C 1
ATOM 2791 O O . LYS A 1 348 ? 39.317 37.711 -24.101 1.00 51.47 348 LYS A O 1
#

Solvent-accessible surface area (backbone atoms only — not comparable to full-atom values): 20202 Å² total; per-residue (Å²): 139,80,79,80,72,70,82,70,72,86,72,82,73,68,63,71,76,77,61,71,69,52,29,66,71,16,52,89,44,53,61,53,45,69,55,43,33,64,74,48,65,80,46,32,47,29,40,47,62,44,62,53,32,24,69,60,77,55,47,44,56,31,53,44,47,25,28,52,48,28,85,49,68,39,63,63,46,78,48,76,47,81,49,65,58,93,97,49,75,64,30,19,36,22,34,41,24,51,88,67,22,26,59,30,73,24,66,20,79,39,66,66,48,2,38,42,46,22,26,46,54,42,50,40,36,42,36,34,57,23,40,34,41,35,57,34,60,85,47,29,49,75,14,24,57,35,72,64,51,76,71,45,47,60,42,92,70,45,38,37,58,46,31,51,64,58,50,28,48,54,48,51,54,51,53,50,52,34,38,76,69,70,78,45,87,72,97,64,80,66,51,84,42,64,64,59,57,52,52,51,53,54,52,50,47,66,78,42,72,90,48,85,33,34,44,29,46,25,30,90,53,96,57,48,66,50,74,68,52,50,49,49,54,45,58,53,34,72,73,35,87,59,39,41,68,26,41,28,34,36,88,92,39,59,68,25,45,38,35,29,70,60,67,32,43,53,56,47,48,53,49,30,64,76,62,72,31,59,52,82,55,35,36,56,41,72,48,56,36,94,88,48,77,74,74,52,68,72,76,70,62,38,69,68,54,56,50,52,71,75,63,75,87,89,76,79,89,76,80,88,76,91,85,87,86,82,89,82,88,83,90,83,86,85,83,90,82,84,90,83,89,81,89,80,88,86,88,132

Organism: NCBI:txid320908

Foldseek 3Di:
DPPPPPPPPPPDPDAPDDDPVQLVVQLPHADFLVVVLVSCPLQEQEQDADLLLATDQQLLVSVQCSQCLAPHQHGKDWDKDWDDDVPDQIKIKIFIDGPNGTNFIAIDSDPSRNSSVRSLVNQQSPLQRHKYKHFDCQCSVRSAHHPVCVVPQDDPLAEHEDFLVNQLVVQVVVQVVCVVVVNDDDPGDNSNDLVSVVVVVVVVCVVNVPGFYKYKQADPAPSGDDPVSLVVVQVSQVVPQQKDWHWGHYPVGGIIIIMGGRDRSSRVQVVCVVVPQDDPTIGMDHRDRNPDRPDRVVNCPDVVNVVVVVPDDDDDPDDDDDDDDDDDDDDDDDDDDDDDDDDDDDDD

Secondary structure (DSSP, 8-state):
--TTSSTTTTS--------HHHHHHTSSSPPPHHHHHHHTTT-EEEE-B-TTSPBP--HHHHHHHHHHT-TTT-PPEEEEEEE--TTS--EEEEEEEETTEEEEEEEESSHHHHHHHHHHHHHHHHHTTSEEEEE-HHHHTTTB--HHHHH-SEETTTEEEE-HHHHHHHHHHHHHHHHHTTS--SS---TT-HHHHHHHHHHHHHHTSSS--EEEE--SSS-PPPHHHHHHHHHHHHT-TTEEEEEEE-SSS-EEEEEEE---HHHHHHHHHHTTSB-SSEEEE----TT-----HHHH--HHHHHHHT-------PPP----------------------------